Protein AF-A0A562M8W3-F1 (afdb_monomer_lite)

Radius of gyration: 24.16 Å; chains: 1; bounding box: 64×45×97 Å

Structure (mmCIF, N/CA/C/O backbone):
data_AF-A0A562M8W3-F1
#
_entry.id   AF-A0A562M8W3-F1
#
loop_
_atom_site.group_PDB
_atom_site.id
_atom_site.type_symbol
_atom_site.label_atom_id
_atom_site.label_alt_id
_atom_site.label_comp_id
_atom_site.label_asym_id
_atom_site.label_entity_id
_atom_site.label_seq_id
_atom_site.pdbx_PDB_ins_code
_atom_site.Cartn_x
_atom_site.Cartn_y
_atom_site.Cartn_z
_atom_site.occupancy
_atom_site.B_iso_or_equiv
_atom_site.auth_seq_id
_atom_site.auth_comp_id
_atom_site.auth_asym_id
_atom_site.auth_atom_id
_atom_site.pdbx_PDB_model_num
ATOM 1 N N . MET A 1 1 ? 16.623 -20.112 74.390 1.00 35.84 1 MET A N 1
ATOM 2 C CA . MET A 1 1 ? 15.936 -21.265 73.766 1.00 35.84 1 MET A CA 1
ATOM 3 C C . MET A 1 1 ? 14.980 -20.721 72.715 1.00 35.84 1 MET A C 1
ATOM 5 O O . MET A 1 1 ? 14.408 -19.665 72.941 1.00 35.84 1 MET A O 1
ATOM 9 N N . ASN A 1 2 ? 14.936 -21.379 71.557 1.00 39.84 2 ASN A N 1
ATOM 10 C CA . ASN A 1 2 ? 14.357 -20.922 70.288 1.00 39.84 2 ASN A CA 1
ATOM 11 C C . ASN A 1 2 ? 12.828 -20.764 70.267 1.00 39.84 2 ASN A C 1
ATOM 13 O O . ASN A 1 2 ? 12.143 -21.527 70.940 1.00 39.84 2 ASN A O 1
ATOM 17 N N . ALA A 1 3 ? 12.372 -19.868 69.372 1.00 32.94 3 ALA A N 1
ATOM 18 C CA . ALA A 1 3 ? 11.126 -19.836 68.568 1.00 32.94 3 ALA A CA 1
ATOM 19 C C . ALA A 1 3 ? 10.487 -18.432 68.622 1.00 32.94 3 ALA A C 1
ATOM 21 O O . ALA A 1 3 ? 10.296 -17.902 69.705 1.00 32.94 3 ALA A O 1
ATOM 22 N N . GLY A 1 4 ? 10.111 -17.742 67.549 1.00 31.34 4 GLY A N 1
ATOM 23 C CA . GLY A 1 4 ? 10.201 -17.964 66.112 1.00 31.34 4 GLY A CA 1
ATOM 24 C C . GLY A 1 4 ? 9.905 -16.623 65.420 1.00 31.34 4 GLY A C 1
ATOM 25 O O . GLY A 1 4 ? 9.152 -15.804 65.946 1.00 31.34 4 GLY A O 1
ATOM 26 N N . GLN A 1 5 ? 10.541 -16.365 64.278 1.00 33.53 5 GLN A N 1
ATOM 27 C CA . GLN A 1 5 ? 10.262 -15.189 63.448 1.00 33.53 5 GLN A CA 1
ATOM 28 C C . GLN A 1 5 ? 9.105 -15.492 62.484 1.00 33.53 5 GLN A C 1
ATOM 30 O O . GLN A 1 5 ? 9.095 -16.579 61.899 1.00 33.53 5 GLN A O 1
ATOM 35 N N . PRO A 1 6 ? 8.159 -14.562 62.259 1.00 34.34 6 PRO A N 1
ATOM 36 C CA . PRO A 1 6 ? 7.208 -14.685 61.169 1.00 34.34 6 PRO A CA 1
ATOM 37 C C . PRO A 1 6 ? 7.887 -14.342 59.837 1.00 34.34 6 PRO A C 1
ATOM 39 O O . PRO A 1 6 ? 8.631 -13.370 59.707 1.00 34.34 6 PRO A O 1
ATOM 42 N N . ASN A 1 7 ? 7.626 -15.194 58.852 1.00 38.16 7 ASN A N 1
ATOM 43 C CA . ASN A 1 7 ? 8.105 -15.113 57.482 1.00 38.16 7 ASN A CA 1
ATOM 44 C C . ASN A 1 7 ? 7.266 -14.074 56.719 1.00 38.16 7 ASN A C 1
ATOM 46 O O . ASN A 1 7 ? 6.100 -14.328 56.429 1.00 38.16 7 ASN A O 1
ATOM 50 N N . VAL A 1 8 ? 7.843 -12.910 56.411 1.00 34.44 8 VAL A N 1
ATOM 51 C CA . VAL A 1 8 ? 7.215 -11.898 55.547 1.00 34.44 8 VAL A CA 1
ATOM 52 C C . VAL A 1 8 ? 7.679 -12.148 54.113 1.00 34.44 8 VAL A C 1
ATOM 54 O O . VAL A 1 8 ? 8.682 -11.606 53.652 1.00 34.44 8 VAL A O 1
ATOM 57 N N . ARG A 1 9 ? 6.947 -13.012 53.408 1.00 35.47 9 ARG A N 1
ATOM 58 C CA . ARG A 1 9 ? 6.899 -13.040 51.942 1.00 35.47 9 ARG A CA 1
ATOM 59 C C . ARG A 1 9 ? 5.504 -12.601 51.519 1.00 35.47 9 ARG A C 1
ATOM 61 O O . ARG A 1 9 ? 4.693 -13.432 51.131 1.00 35.47 9 ARG A O 1
ATOM 68 N N . ASP A 1 10 ? 5.263 -11.298 51.585 1.00 32.75 10 ASP A N 1
ATOM 69 C CA . ASP A 1 10 ? 4.158 -10.679 50.863 1.00 32.75 10 ASP A CA 1
ATOM 70 C C . ASP A 1 10 ? 4.702 -10.010 49.604 1.00 32.75 10 ASP A C 1
ATOM 72 O O . ASP A 1 10 ? 5.671 -9.247 49.624 1.00 32.75 10 ASP A O 1
ATOM 76 N N . LEU A 1 11 ? 4.088 -10.386 48.484 1.00 33.44 11 LEU A N 1
ATOM 77 C CA . LEU A 1 11 ? 4.380 -9.903 47.149 1.00 33.44 11 LEU A CA 1
ATOM 78 C C . LEU A 1 11 ? 4.194 -8.386 47.073 1.00 33.44 11 LEU A C 1
ATOM 80 O O . LEU A 1 11 ? 3.068 -7.894 47.047 1.00 33.44 11 LEU A O 1
ATOM 84 N N . VAL A 1 12 ? 5.284 -7.655 46.861 1.00 27.72 12 VAL A N 1
ATOM 85 C CA . VAL A 1 12 ? 5.207 -6.385 46.140 1.00 27.72 12 VAL A CA 1
ATOM 86 C C . VAL A 1 12 ? 5.367 -6.717 44.659 1.00 27.72 12 VAL A C 1
ATOM 88 O O . VAL A 1 12 ? 6.474 -6.933 44.170 1.00 27.72 12 VAL A O 1
ATOM 91 N N . ARG A 1 13 ? 4.246 -6.792 43.928 1.00 30.69 13 ARG A N 1
ATOM 92 C CA . ARG A 1 13 ? 4.265 -6.646 42.466 1.00 30.69 13 ARG A CA 1
ATOM 93 C C . ARG A 1 13 ? 4.730 -5.220 42.172 1.00 30.69 13 ARG A C 1
ATOM 95 O O . ARG A 1 13 ? 3.927 -4.292 42.210 1.00 30.69 13 ARG A O 1
ATOM 102 N N . LEU A 1 14 ? 6.021 -5.043 41.908 1.00 29.42 14 LEU A N 1
ATOM 103 C CA . LEU A 1 14 ? 6.521 -3.814 41.305 1.00 29.42 14 LEU A CA 1
ATOM 104 C C . LEU A 1 14 ? 5.955 -3.749 39.885 1.00 29.42 14 LEU A C 1
ATOM 106 O O . LEU A 1 14 ? 6.261 -4.600 39.050 1.00 29.42 14 LEU A O 1
ATOM 110 N N . GLN A 1 15 ? 5.084 -2.775 39.627 1.00 27.94 15 GLN A N 1
ATOM 111 C CA . GLN A 1 15 ? 4.775 -2.404 38.252 1.00 27.94 15 GLN A CA 1
ATOM 112 C C . GLN A 1 15 ? 6.050 -1.848 37.605 1.00 27.94 15 GLN A C 1
ATOM 114 O O . GLN A 1 15 ? 6.801 -1.143 38.284 1.00 27.94 15 GLN A O 1
ATOM 119 N N . PRO A 1 16 ? 6.328 -2.148 36.326 1.00 29.34 16 PRO A N 1
ATOM 120 C CA . PRO A 1 16 ? 7.458 -1.548 35.638 1.00 29.34 16 PRO A CA 1
ATOM 121 C C . PRO A 1 16 ? 7.228 -0.037 35.526 1.00 29.34 16 PRO A C 1
ATOM 123 O O . PRO A 1 16 ? 6.380 0.431 34.768 1.00 29.34 16 PRO A O 1
ATOM 126 N N . THR A 1 17 ? 7.979 0.734 36.309 1.00 31.48 17 THR A N 1
ATOM 127 C CA . THR A 1 17 ? 8.020 2.190 36.193 1.00 31.48 17 THR A CA 1
ATOM 128 C C . THR A 1 17 ? 8.734 2.544 34.893 1.00 31.48 17 THR A C 1
ATOM 130 O O . THR A 1 17 ? 9.942 2.353 34.760 1.00 31.48 17 THR A O 1
ATOM 133 N N . VAL A 1 18 ? 7.991 3.051 33.912 1.00 30.38 18 VAL A N 1
ATOM 134 C CA . VAL A 1 18 ? 8.564 3.585 32.672 1.00 30.38 18 VAL A CA 1
ATOM 135 C C . VAL A 1 18 ? 9.132 4.972 32.972 1.00 30.38 18 VAL A C 1
ATOM 137 O O . VAL A 1 18 ? 8.385 5.916 33.224 1.00 30.38 18 VAL A O 1
ATOM 140 N N . PHE A 1 19 ? 10.457 5.109 32.957 1.00 29.97 19 PHE A N 1
ATOM 141 C CA . PHE A 1 19 ? 11.111 6.411 33.089 1.00 29.97 19 PHE A CA 1
ATOM 142 C C . PHE A 1 19 ? 11.113 7.148 31.743 1.00 29.97 19 PHE A C 1
ATOM 144 O O . PHE A 1 19 ? 11.607 6.633 30.741 1.00 29.97 19 PHE A O 1
ATOM 151 N N . SER A 1 20 ? 10.593 8.379 31.717 1.00 29.84 20 SER A N 1
ATOM 152 C CA . SER A 1 20 ? 10.740 9.284 30.573 1.00 29.84 20 SER A CA 1
ATOM 153 C C . SER A 1 20 ? 11.986 10.152 30.745 1.00 29.84 20 SER A C 1
ATOM 155 O O . SER A 1 20 ? 12.065 10.936 31.694 1.00 29.84 20 SER A O 1
ATOM 157 N N . PHE A 1 21 ? 12.929 10.084 29.808 1.00 34.22 21 PHE A N 1
ATOM 158 C CA . PHE A 1 21 ? 14.036 11.039 29.740 1.00 34.22 21 PHE A CA 1
ATOM 159 C C . PHE A 1 21 ? 13.699 12.152 28.745 1.00 34.22 21 PHE A C 1
ATOM 161 O O . PHE A 1 21 ? 13.348 11.895 27.593 1.00 34.22 21 PHE A O 1
ATOM 168 N N . SER A 1 22 ? 13.783 13.409 29.190 1.00 30.86 22 SER A N 1
ATOM 169 C CA . SER A 1 22 ? 13.659 14.564 28.294 1.00 30.86 22 SER A CA 1
ATOM 170 C C . SER A 1 22 ? 14.934 14.725 27.454 1.00 30.86 22 SER A C 1
ATOM 172 O O . SER A 1 22 ? 16.000 14.251 27.844 1.00 30.86 22 SER A O 1
ATOM 174 N N . ARG A 1 23 ? 14.865 15.463 26.334 1.00 36.16 23 ARG A N 1
ATOM 175 C CA . ARG A 1 23 ? 15.985 15.722 25.392 1.00 36.16 23 ARG A CA 1
ATOM 176 C C . ARG A 1 23 ? 17.251 16.376 26.003 1.00 36.16 23 ARG A C 1
ATOM 178 O O . ARG A 1 23 ? 18.158 16.730 25.258 1.00 36.16 23 ARG A O 1
ATOM 185 N N . LYS A 1 24 ? 17.324 16.577 27.324 1.00 32.62 24 LYS A N 1
ATOM 186 C CA . LYS A 1 24 ? 18.463 17.165 28.052 1.00 32.62 24 LYS A CA 1
ATOM 187 C C . LYS A 1 24 ? 19.090 16.247 29.106 1.00 32.62 24 LYS A C 1
ATOM 189 O O . LYS A 1 24 ? 19.923 16.715 29.877 1.00 32.62 24 LYS A O 1
ATOM 194 N N . THR A 1 25 ? 18.720 14.972 29.181 1.00 43.34 25 THR A N 1
ATOM 195 C CA . THR A 1 25 ? 19.402 14.055 30.102 1.00 43.34 25 THR A CA 1
ATOM 196 C C . THR A 1 25 ? 20.787 13.719 29.547 1.00 43.34 25 THR A C 1
ATOM 198 O O . THR A 1 25 ? 20.900 13.191 28.441 1.00 43.34 25 THR A O 1
ATOM 201 N N . SER A 1 26 ? 21.850 14.070 30.277 1.00 48.00 26 SER A N 1
ATOM 202 C CA . SER A 1 26 ? 23.218 13.755 29.859 1.00 48.00 26 SER A CA 1
ATOM 203 C C . SER A 1 26 ? 23.438 12.238 29.886 1.00 48.00 26 SER A C 1
ATOM 205 O O . SER A 1 26 ? 22.867 11.527 30.716 1.00 48.00 26 SER A O 1
ATOM 207 N N . CYS A 1 27 ? 24.274 11.724 28.978 1.00 46.34 27 CYS A N 1
ATOM 208 C CA . CYS A 1 27 ? 24.614 10.295 28.929 1.00 46.34 27 CYS A CA 1
ATOM 209 C C . CYS A 1 27 ? 25.175 9.774 30.266 1.00 46.34 27 CYS A C 1
ATOM 211 O O . CYS A 1 27 ? 24.944 8.620 30.610 1.00 46.34 27 CYS A O 1
ATOM 213 N N . GLU A 1 28 ? 25.839 10.629 31.048 1.00 44.94 28 GLU A N 1
ATOM 214 C CA . GLU A 1 28 ? 26.313 10.312 32.403 1.00 44.94 28 GLU A CA 1
ATOM 215 C C . GLU A 1 28 ? 25.181 9.888 33.345 1.00 44.94 28 GLU A C 1
ATOM 217 O O . GLU A 1 28 ? 25.326 8.923 34.090 1.00 44.94 28 GLU A O 1
ATOM 222 N N . THR A 1 29 ? 24.023 10.551 33.287 1.00 53.12 29 THR A N 1
ATOM 223 C CA . THR A 1 29 ? 22.885 10.220 34.155 1.00 53.12 29 THR A CA 1
ATOM 224 C C . THR A 1 29 ? 22.291 8.854 33.815 1.00 53.12 29 THR A C 1
ATOM 226 O O . THR A 1 29 ? 21.930 8.103 34.714 1.00 53.12 29 THR A O 1
ATOM 229 N N . VAL A 1 30 ? 22.226 8.496 32.529 1.00 50.97 30 VAL A N 1
ATOM 230 C CA . VAL A 1 30 ? 21.686 7.198 32.085 1.00 50.97 30 VAL A CA 1
ATOM 231 C C . VAL A 1 30 ? 22.617 6.048 32.484 1.00 50.97 30 VAL A C 1
ATOM 233 O O . VAL A 1 30 ? 22.149 5.012 32.949 1.00 50.97 30 VAL A O 1
ATOM 236 N N . VAL A 1 31 ? 23.932 6.247 32.364 1.00 51.59 31 VAL A N 1
ATOM 237 C CA . VAL A 1 31 ? 24.940 5.252 32.763 1.00 51.59 31 VAL A CA 1
ATOM 238 C C . VAL A 1 31 ? 24.951 5.047 34.280 1.00 51.59 31 VAL A C 1
ATOM 240 O O . VAL A 1 31 ? 25.002 3.907 34.738 1.00 51.59 31 VAL A O 1
ATOM 243 N N . ASN A 1 32 ? 24.833 6.120 35.066 1.00 54.28 32 ASN A N 1
ATOM 244 C CA . ASN A 1 32 ? 24.785 6.012 36.525 1.00 54.28 32 ASN A CA 1
ATOM 245 C C . ASN A 1 32 ? 23.525 5.271 37.003 1.00 54.28 32 ASN A C 1
ATOM 247 O O . ASN A 1 32 ? 23.632 4.359 37.818 1.00 54.28 32 ASN A O 1
ATOM 251 N N . LEU A 1 33 ? 22.357 5.559 36.418 1.00 51.22 33 LEU A N 1
ATOM 252 C CA . LEU A 1 33 ? 21.105 4.865 36.754 1.00 51.22 33 LEU A CA 1
ATOM 253 C C . LEU A 1 33 ? 21.123 3.373 36.382 1.00 51.22 33 LEU A C 1
ATOM 255 O O . LEU A 1 33 ? 20.508 2.554 37.067 1.00 51.22 33 LEU A O 1
ATOM 259 N N . ALA A 1 34 ? 21.832 3.005 35.313 1.00 51.22 34 ALA A N 1
ATOM 260 C CA . ALA A 1 34 ? 21.998 1.609 34.925 1.00 51.22 34 ALA A CA 1
ATOM 261 C C . ALA A 1 34 ? 22.956 0.852 35.865 1.00 51.22 34 ALA A C 1
ATOM 263 O O . ALA A 1 34 ? 22.681 -0.287 36.237 1.00 51.22 34 ALA A O 1
ATOM 264 N N . ASN A 1 35 ? 24.042 1.497 36.304 1.00 52.38 35 ASN A N 1
ATOM 265 C CA . ASN A 1 35 ? 25.003 0.911 37.246 1.00 52.38 35 ASN A CA 1
ATOM 266 C C . ASN A 1 35 ? 24.433 0.747 38.665 1.00 52.38 35 ASN A C 1
ATOM 268 O O . ASN A 1 35 ? 24.857 -0.144 39.396 1.00 52.38 35 ASN A O 1
ATOM 272 N N . GLU A 1 36 ? 23.451 1.566 39.041 1.00 60.88 36 GLU A N 1
ATOM 273 C CA . GLU A 1 36 ? 22.743 1.475 40.325 1.00 60.88 36 GLU A CA 1
ATOM 274 C C . GLU A 1 36 ? 21.610 0.426 40.330 1.00 60.88 36 GLU A C 1
ATOM 276 O O . GLU A 1 36 ? 20.926 0.259 41.337 1.00 60.88 36 GLU A O 1
ATOM 281 N N . GLY A 1 37 ? 21.400 -0.307 39.226 1.00 40.94 37 GLY A N 1
ATOM 282 C CA . GLY A 1 37 ? 20.383 -1.365 39.134 1.00 40.94 37 GLY A CA 1
ATOM 283 C C . GLY A 1 37 ? 18.938 -0.853 39.084 1.00 40.94 37 GLY A C 1
ATOM 284 O O . GLY A 1 37 ? 18.003 -1.630 39.268 1.00 40.94 37 GLY A O 1
ATOM 285 N N . LEU A 1 38 ? 18.747 0.447 38.833 1.00 48.31 38 LEU A N 1
ATOM 286 C CA . LEU A 1 38 ? 17.434 1.101 38.749 1.00 48.31 38 LEU A CA 1
ATOM 287 C C . LEU A 1 38 ? 16.792 0.978 37.362 1.00 48.31 38 LEU A C 1
ATOM 289 O O . LEU A 1 38 ? 15.594 1.207 37.199 1.00 48.31 38 LEU A O 1
ATOM 293 N N . LEU A 1 39 ? 17.580 0.583 36.365 1.00 44.84 39 LEU A N 1
ATOM 294 C CA . LEU A 1 39 ? 17.100 0.128 35.070 1.00 44.84 39 LEU A CA 1
ATOM 295 C C . LEU A 1 39 ? 17.221 -1.396 35.059 1.00 44.84 39 LEU A C 1
ATOM 297 O O . LEU A 1 39 ? 18.300 -1.926 35.307 1.00 44.84 39 LEU A O 1
ATOM 301 N N . GLY A 1 40 ? 16.130 -2.107 34.763 1.00 34.34 40 GLY A N 1
ATOM 302 C CA . GLY A 1 40 ? 16.101 -3.572 34.620 1.00 34.34 40 GLY A CA 1
ATOM 303 C C . GLY A 1 40 ? 16.865 -4.088 33.393 1.00 34.34 40 GLY A C 1
ATOM 304 O O . GLY A 1 40 ? 16.411 -5.009 32.725 1.00 34.34 40 GLY A O 1
ATOM 305 N N . VAL A 1 41 ? 17.993 -3.462 33.058 1.00 37.12 41 VAL A N 1
ATOM 306 C CA . VAL A 1 41 ? 18.802 -3.703 31.868 1.00 37.12 41 VAL A CA 1
ATOM 307 C C . VAL A 1 41 ? 20.226 -4.008 32.327 1.00 37.12 41 VAL A C 1
ATOM 309 O O . VAL A 1 41 ? 20.872 -3.186 32.972 1.00 37.12 41 VAL A O 1
ATOM 312 N N . SER A 1 42 ? 20.736 -5.193 31.990 1.00 34.66 42 SER A N 1
ATOM 313 C CA . SER A 1 42 ? 22.153 -5.516 32.173 1.00 34.66 42 SER A CA 1
ATOM 314 C C . SER A 1 42 ? 22.976 -4.735 31.146 1.00 34.66 42 SER A C 1
ATOM 316 O O . SER A 1 42 ? 22.836 -4.957 29.945 1.00 34.66 42 SER A O 1
ATOM 318 N N . VAL A 1 43 ? 23.831 -3.813 31.596 1.00 38.47 43 VAL A N 1
ATOM 319 C CA . VAL A 1 43 ? 24.802 -3.137 30.723 1.00 38.47 43 VAL A CA 1
ATOM 320 C C . VAL A 1 43 ? 25.988 -4.073 30.512 1.00 38.47 43 VAL A C 1
ATOM 322 O O . VAL A 1 43 ? 26.992 -4.017 31.221 1.00 38.47 43 VAL A O 1
ATOM 325 N N . ARG A 1 44 ? 25.871 -4.959 29.527 1.00 31.36 44 ARG A N 1
ATOM 326 C CA . ARG A 1 44 ? 27.031 -5.515 28.832 1.00 31.36 44 ARG A CA 1
ATOM 327 C C . ARG A 1 44 ? 26.884 -5.148 27.361 1.00 31.36 44 ARG A C 1
ATOM 329 O O . ARG A 1 44 ? 25.891 -5.493 26.739 1.00 31.36 44 ARG A O 1
ATOM 336 N N . ASP A 1 45 ? 27.861 -4.383 26.883 1.00 32.69 45 ASP A N 1
ATOM 337 C CA . ASP A 1 45 ? 28.076 -3.977 25.491 1.00 32.69 45 ASP A CA 1
ATOM 338 C C . ASP A 1 45 ? 27.022 -3.046 24.863 1.00 32.69 45 ASP A C 1
ATOM 340 O O . ASP A 1 45 ? 26.195 -3.451 24.053 1.00 32.69 45 ASP A O 1
ATOM 344 N N . TYR A 1 46 ? 27.123 -1.740 25.149 1.00 33.19 46 TYR A N 1
ATOM 345 C CA . TYR A 1 46 ? 26.475 -0.709 24.326 1.00 33.19 46 TYR A CA 1
ATOM 346 C C . TYR A 1 46 ? 27.453 -0.069 23.335 1.00 33.19 46 TYR A C 1
ATOM 348 O O . TYR A 1 46 ? 28.540 0.387 23.695 1.00 33.19 46 TYR A O 1
ATOM 356 N N . ARG A 1 47 ? 27.006 0.034 22.078 1.00 35.41 47 ARG A N 1
ATOM 357 C CA . ARG A 1 47 ? 27.619 0.822 21.003 1.00 35.41 47 ARG A CA 1
ATOM 358 C C . ARG A 1 47 ? 26.753 2.064 20.771 1.00 35.41 47 ARG A C 1
ATOM 360 O O . ARG A 1 47 ? 25.569 1.940 20.486 1.00 35.41 47 ARG A O 1
ATOM 367 N N . ILE A 1 48 ? 27.332 3.256 20.910 1.00 34.38 48 ILE A N 1
ATOM 368 C CA . ILE A 1 48 ? 26.624 4.528 20.699 1.00 34.38 48 ILE A CA 1
ATOM 369 C C . ILE A 1 48 ? 26.638 4.865 19.203 1.00 34.38 48 ILE A C 1
ATOM 371 O O . ILE A 1 48 ? 27.708 5.064 18.620 1.00 34.38 48 ILE A O 1
ATOM 375 N N . GLU A 1 49 ? 25.463 4.966 18.584 1.00 35.28 49 GLU A N 1
ATOM 376 C CA . GLU A 1 49 ? 25.306 5.569 17.259 1.00 35.28 49 GLU A CA 1
ATOM 377 C C . GLU A 1 49 ? 24.975 7.059 17.384 1.00 35.28 49 GLU A C 1
ATOM 379 O O . GLU A 1 49 ? 23.990 7.452 18.003 1.00 35.28 49 GLU A O 1
ATOM 384 N N . GLY A 1 50 ? 25.821 7.904 16.789 1.00 31.09 50 GLY A N 1
ATOM 385 C CA . GLY A 1 50 ? 25.575 9.340 16.685 1.00 31.09 50 GLY A CA 1
ATOM 386 C C . GLY A 1 50 ? 26.844 10.165 16.470 1.00 31.09 50 GLY A C 1
ATOM 387 O O . GLY A 1 50 ? 27.656 10.329 17.373 1.00 31.09 50 GLY A O 1
ATOM 388 N N . GLY A 1 51 ? 26.985 10.738 15.271 1.00 30.61 51 GLY A N 1
ATOM 389 C CA . GLY A 1 51 ? 27.833 11.906 15.013 1.00 30.61 51 GLY A CA 1
ATOM 390 C C . GLY A 1 51 ? 29.311 11.630 14.712 1.00 30.61 51 GLY A C 1
ATOM 391 O O . GLY A 1 51 ? 30.134 11.417 15.601 1.00 30.61 51 GLY A O 1
ATOM 392 N N . GLY A 1 52 ? 29.704 11.796 13.443 1.00 36.00 52 GLY A N 1
ATOM 393 C CA . GLY A 1 52 ? 31.110 11.789 13.003 1.00 36.00 52 GLY A CA 1
ATOM 394 C C . GLY A 1 52 ? 32.019 12.826 13.692 1.00 36.00 52 GLY A C 1
ATOM 395 O O . GLY A 1 52 ? 33.241 12.730 13.584 1.00 36.00 52 GLY A O 1
ATOM 396 N N . MET A 1 53 ? 31.450 13.777 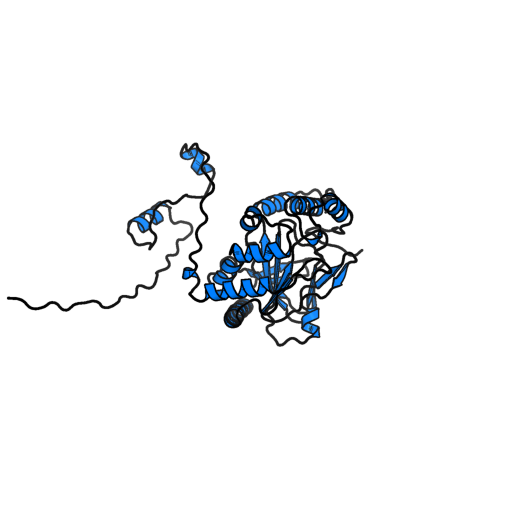14.441 1.00 37.97 53 MET A N 1
ATOM 397 C CA . MET A 1 53 ? 32.179 14.761 15.248 1.00 37.97 53 MET A CA 1
ATOM 398 C C . MET A 1 53 ? 32.8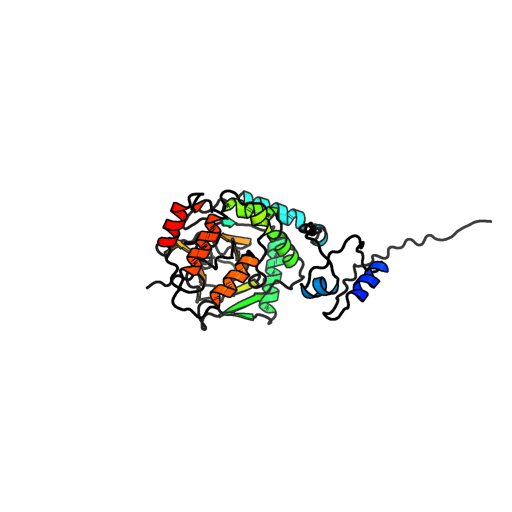04 14.142 16.513 1.00 37.97 53 MET A C 1
ATOM 400 O O . MET A 1 53 ? 33.938 14.472 16.854 1.00 37.97 53 MET A O 1
ATOM 404 N N . LEU A 1 54 ? 32.130 13.175 17.151 1.00 38.78 54 LEU A N 1
ATOM 405 C CA . LEU A 1 54 ? 32.604 12.522 18.379 1.00 38.78 54 LEU A CA 1
ATOM 406 C C . LEU A 1 54 ? 33.771 11.553 18.102 1.00 38.78 54 LEU A C 1
ATOM 408 O O . LEU A 1 54 ? 34.706 11.445 18.892 1.00 38.78 54 LEU A O 1
ATOM 412 N N . ARG A 1 55 ? 33.784 10.914 16.921 1.00 39.91 55 ARG A N 1
ATOM 413 C CA . ARG A 1 55 ? 34.879 10.019 16.490 1.00 39.91 55 ARG A CA 1
ATOM 414 C C . ARG A 1 55 ? 36.208 10.746 16.271 1.00 39.91 55 ARG A C 1
ATOM 416 O O . ARG A 1 55 ? 37.255 10.164 16.536 1.00 39.91 55 ARG A O 1
ATOM 423 N N . ARG A 1 56 ? 36.183 12.005 15.806 1.00 45.44 56 ARG A N 1
ATOM 424 C CA . ARG A 1 56 ? 37.408 12.815 15.637 1.00 45.44 56 ARG A CA 1
ATOM 425 C C . ARG A 1 56 ? 37.989 13.281 16.967 1.00 45.44 56 ARG A C 1
ATOM 427 O O . ARG A 1 56 ? 39.205 13.348 17.083 1.00 45.44 56 ARG A O 1
ATOM 434 N N . LEU A 1 57 ? 37.139 13.558 17.954 1.00 37.53 57 LEU A N 1
ATOM 435 C CA . LEU A 1 57 ? 37.565 13.980 19.291 1.00 37.53 57 LEU A CA 1
ATOM 436 C C . LEU A 1 57 ? 38.199 12.846 20.111 1.00 37.53 57 LEU A C 1
ATOM 438 O O . LEU A 1 57 ? 39.026 13.121 20.970 1.00 37.53 57 LEU A O 1
ATOM 442 N N . LEU A 1 58 ? 37.860 11.584 19.824 1.00 38.88 58 LEU A N 1
ATOM 443 C CA . LEU A 1 58 ? 38.301 10.424 20.614 1.00 38.88 58 LEU A CA 1
ATOM 444 C C . LEU A 1 58 ? 39.414 9.577 19.965 1.00 38.88 58 LEU A C 1
ATOM 446 O O . LEU A 1 58 ? 39.798 8.553 20.519 1.00 38.88 58 LEU A O 1
ATOM 450 N N . GLY A 1 59 ? 39.940 9.960 18.796 1.00 36.03 59 GLY A N 1
ATOM 451 C CA . GLY A 1 59 ? 41.112 9.301 18.190 1.00 36.03 59 GLY A CA 1
ATOM 452 C C . GLY A 1 59 ? 40.921 7.837 17.755 1.00 36.03 59 GLY A C 1
ATOM 453 O O . GLY A 1 59 ? 41.901 7.145 17.476 1.00 36.03 59 GLY A O 1
ATOM 454 N N . LEU A 1 60 ? 39.683 7.346 17.670 1.00 41.69 60 LEU A N 1
ATOM 455 C CA . LEU A 1 60 ? 39.389 5.940 17.386 1.00 41.69 60 LEU A CA 1
ATOM 456 C C . LEU A 1 60 ? 39.575 5.622 15.890 1.00 41.69 60 LEU A C 1
ATOM 458 O O . LEU A 1 60 ? 38.787 6.053 15.045 1.00 41.69 60 LEU A O 1
ATOM 462 N N . LYS A 1 61 ? 40.612 4.840 15.555 1.00 36.03 61 LYS A N 1
ATOM 463 C CA . LYS A 1 61 ? 40.836 4.268 14.215 1.00 36.03 61 LYS A CA 1
ATOM 464 C C . LYS A 1 61 ? 40.440 2.791 14.190 1.00 36.03 61 LYS A C 1
ATOM 466 O O . LYS A 1 61 ? 41.028 1.982 14.895 1.00 36.03 61 LYS A O 1
ATOM 471 N N . GLY A 1 62 ? 39.494 2.438 13.320 1.00 41.22 62 GLY A N 1
ATOM 472 C CA . GLY A 1 62 ? 39.168 1.049 12.992 1.00 41.22 62 GLY A CA 1
ATOM 473 C C . GLY A 1 62 ? 37.801 0.909 12.323 1.00 41.22 62 GLY A C 1
ATOM 474 O O . GLY A 1 62 ? 36.814 1.467 12.799 1.00 41.22 62 GLY A O 1
ATOM 475 N N . LYS A 1 63 ? 37.733 0.163 11.213 1.00 45.72 63 LYS A N 1
ATOM 476 C CA . LYS A 1 63 ? 36.472 -0.381 10.691 1.00 45.72 63 LYS A CA 1
ATOM 477 C C . LYS A 1 63 ? 36.161 -1.629 11.515 1.00 45.72 63 LYS A C 1
ATOM 479 O O . LYS A 1 63 ? 36.901 -2.601 11.434 1.00 45.72 63 LYS A O 1
ATOM 484 N N . GLN A 1 64 ? 35.104 -1.590 12.314 1.00 40.78 64 GLN A N 1
ATOM 485 C CA . GLN A 1 64 ? 34.552 -2.779 12.959 1.00 40.78 64 GLN A CA 1
ATOM 486 C C . GLN A 1 64 ? 33.135 -3.051 12.433 1.00 40.78 64 GLN A C 1
ATOM 488 O O . GLN A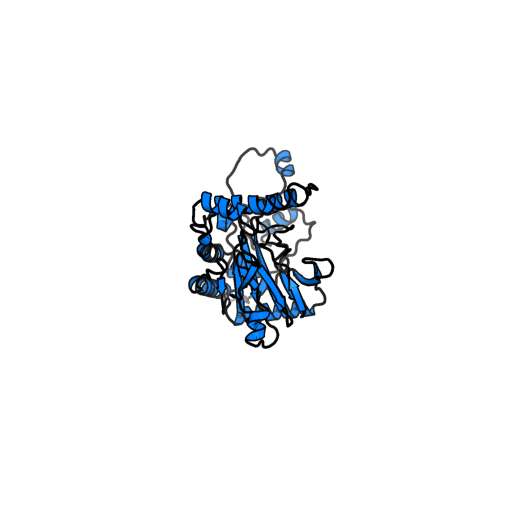 1 64 ? 32.474 -2.105 11.996 1.00 40.78 64 GLN A O 1
ATOM 493 N N . PRO A 1 65 ? 32.691 -4.321 12.457 1.00 38.81 65 PRO A N 1
ATOM 494 C CA . PRO A 1 65 ? 31.583 -4.816 11.647 1.00 38.81 65 PRO A CA 1
ATOM 495 C C . PRO A 1 65 ? 30.232 -4.238 12.071 1.00 38.81 65 PRO A C 1
ATOM 497 O O . PRO A 1 65 ? 30.083 -3.702 13.172 1.00 38.81 65 PRO A O 1
ATOM 500 N N . ILE A 1 66 ? 29.282 -4.332 11.142 1.00 37.78 66 ILE A N 1
ATOM 501 C CA . ILE A 1 66 ? 27.871 -3.964 11.270 1.00 37.78 66 ILE A CA 1
ATOM 502 C C . ILE A 1 66 ? 27.269 -4.712 12.471 1.00 37.78 66 ILE A C 1
ATOM 504 O O . ILE A 1 66 ? 27.585 -5.874 12.703 1.00 37.78 66 ILE A O 1
ATOM 508 N N . VAL A 1 67 ? 26.500 -3.985 13.277 1.00 38.00 67 VAL A N 1
ATOM 509 C CA . VAL A 1 67 ? 25.999 -4.388 14.598 1.00 38.00 67 VAL A CA 1
ATOM 510 C C . VAL A 1 67 ? 24.915 -5.460 14.466 1.00 38.00 67 VAL A C 1
ATOM 512 O O . VAL A 1 67 ? 24.041 -5.352 13.607 1.00 38.00 67 VAL A O 1
ATOM 515 N N . ASP A 1 68 ? 24.979 -6.454 15.354 1.00 39.59 68 ASP A N 1
ATOM 516 C CA . ASP A 1 68 ? 23.917 -7.420 15.635 1.00 39.59 68 ASP A CA 1
ATOM 517 C C . ASP A 1 68 ? 22.618 -6.674 15.968 1.00 39.59 68 ASP A C 1
ATOM 519 O O . ASP A 1 68 ? 22.560 -5.857 16.891 1.00 39.59 68 ASP A O 1
ATOM 523 N N . ARG A 1 69 ? 21.581 -6.900 15.165 1.00 52.16 69 ARG A N 1
ATOM 524 C CA . ARG A 1 69 ? 20.296 -6.210 15.295 1.00 52.16 69 ARG A CA 1
ATOM 525 C C . ARG A 1 69 ? 19.655 -6.545 16.635 1.00 52.16 69 ARG A C 1
ATOM 527 O O . ARG A 1 69 ? 19.621 -7.706 17.030 1.00 52.16 69 ARG A O 1
ATOM 534 N N . MET A 1 70 ? 19.110 -5.525 17.300 1.00 44.06 70 MET A N 1
ATOM 535 C CA . MET A 1 70 ? 18.316 -5.678 18.518 1.00 44.06 70 MET A CA 1
ATOM 536 C C . MET A 1 70 ? 17.264 -6.769 18.297 1.00 44.06 70 MET A C 1
ATOM 538 O O . MET A 1 70 ? 16.375 -6.611 17.459 1.00 44.06 70 MET A O 1
ATOM 542 N N . SER A 1 71 ? 17.362 -7.880 19.030 1.00 49.94 71 SER A N 1
ATOM 543 C CA . SER A 1 71 ? 16.278 -8.851 19.085 1.00 49.94 71 SER A CA 1
ATOM 544 C C . SER A 1 71 ? 15.073 -8.135 19.680 1.00 49.94 71 SER A C 1
ATOM 546 O O . SER A 1 71 ? 15.105 -7.737 20.846 1.00 49.94 71 SER A O 1
ATOM 548 N N . ILE A 1 72 ? 14.041 -7.922 18.866 1.00 58.00 72 ILE A N 1
ATOM 549 C CA . ILE A 1 72 ? 12.751 -7.425 19.333 1.00 58.00 72 ILE A CA 1
ATOM 550 C C . ILE A 1 72 ? 12.269 -8.422 20.387 1.00 58.00 72 ILE A C 1
ATOM 552 O O . ILE A 1 72 ? 12.016 -9.584 20.068 1.00 58.00 72 ILE A O 1
ATOM 556 N N . ASP A 1 73 ? 12.192 -7.987 21.645 1.00 66.50 73 ASP A N 1
ATOM 557 C CA . ASP A 1 73 ? 11.614 -8.805 22.702 1.00 66.50 73 ASP A CA 1
ATOM 558 C C . ASP A 1 73 ? 10.117 -8.942 22.425 1.00 66.50 73 ASP A C 1
ATOM 560 O O . ASP A 1 73 ? 9.324 -8.044 22.708 1.00 66.50 73 ASP A O 1
ATOM 564 N N . LEU A 1 74 ? 9.738 -10.064 21.814 1.00 64.38 74 LEU A N 1
ATOM 565 C CA . LEU A 1 74 ? 8.357 -10.353 21.444 1.00 64.38 74 LEU A CA 1
ATOM 566 C C . LEU A 1 74 ? 7.428 -10.357 22.665 1.00 64.38 74 LEU A C 1
ATOM 568 O O . LEU A 1 74 ? 6.243 -10.069 22.518 1.00 64.38 74 LEU A O 1
ATOM 572 N N . GLN A 1 75 ? 7.956 -10.620 23.868 1.00 65.62 75 GLN A N 1
ATOM 573 C CA . GLN A 1 75 ? 7.167 -10.592 25.101 1.00 65.62 75 GLN A CA 1
ATOM 574 C C . GLN A 1 75 ? 6.734 -9.170 25.475 1.00 65.62 75 GLN A C 1
ATOM 576 O O . GLN A 1 75 ? 5.711 -8.996 26.138 1.00 65.62 75 GLN A O 1
ATOM 581 N N . ALA A 1 76 ? 7.451 -8.144 25.002 1.00 72.88 76 ALA A N 1
ATOM 582 C CA . ALA A 1 76 ? 7.105 -6.745 25.237 1.00 72.88 76 ALA A CA 1
ATOM 583 C C . ALA A 1 76 ? 5.815 -6.309 24.516 1.00 72.88 76 ALA A C 1
ATOM 585 O O . ALA A 1 76 ? 5.246 -5.274 24.862 1.00 72.88 76 ALA A O 1
ATOM 586 N N . PHE A 1 77 ? 5.335 -7.091 23.543 1.00 78.50 77 PHE A N 1
ATOM 587 C CA . PHE A 1 77 ? 4.128 -6.796 22.763 1.00 78.50 77 PHE A CA 1
ATOM 588 C C . PHE A 1 77 ? 2.888 -7.537 23.265 1.00 78.50 77 PHE A C 1
ATOM 590 O O . PHE A 1 77 ? 1.847 -7.469 22.622 1.00 78.50 77 PHE A O 1
ATOM 597 N N . GLY A 1 78 ? 2.979 -8.212 24.413 1.00 78.62 78 GLY A N 1
ATOM 598 C CA . GLY A 1 78 ? 1.891 -9.004 24.978 1.00 78.62 78 GLY A CA 1
ATOM 599 C C . GLY A 1 78 ? 1.858 -10.443 24.448 1.00 78.62 78 GLY A C 1
ATOM 600 O O . GLY A 1 78 ? 2.447 -10.747 23.407 1.00 78.62 78 GLY A O 1
ATOM 601 N N . PRO A 1 79 ? 1.198 -11.355 25.180 1.00 76.25 79 PRO A N 1
ATOM 602 C CA . PRO A 1 79 ? 1.175 -12.775 24.841 1.00 76.25 79 PRO A CA 1
ATOM 603 C C . PRO A 1 79 ? 0.477 -13.060 23.503 1.00 76.25 79 PRO A C 1
ATOM 605 O O . PRO A 1 79 ? 0.800 -14.053 22.857 1.00 76.25 79 PRO A O 1
ATOM 608 N N . GLU A 1 80 ? -0.428 -12.187 23.050 1.00 87.75 80 GLU A N 1
ATOM 609 C CA . GLU A 1 80 ? -1.199 -12.389 21.819 1.00 87.75 80 GLU A CA 1
ATOM 610 C C . GLU A 1 80 ? -0.397 -12.097 20.536 1.00 87.75 80 GLU A C 1
ATOM 612 O O . GLU A 1 80 ? -0.834 -12.450 19.438 1.00 87.75 80 GLU A O 1
ATOM 617 N N . TYR A 1 81 ? 0.782 -11.465 20.632 1.00 93.25 81 TYR A N 1
ATOM 618 C CA . TYR A 1 81 ? 1.545 -11.059 19.445 1.00 93.25 81 TYR A CA 1
ATOM 619 C C . TYR A 1 81 ? 2.008 -12.253 18.597 1.00 93.25 81 TYR A C 1
ATOM 621 O O . TYR A 1 81 ? 2.024 -12.180 17.366 1.00 93.25 81 TYR A O 1
ATOM 629 N N . THR A 1 82 ? 2.369 -13.372 19.231 1.00 93.06 82 THR A N 1
ATOM 630 C CA . THR A 1 82 ? 2.769 -14.587 18.508 1.00 93.06 82 THR A CA 1
ATOM 631 C C . THR A 1 82 ? 1.629 -15.124 17.640 1.00 93.06 82 THR A C 1
ATOM 633 O O . THR A 1 82 ? 1.874 -15.468 16.481 1.00 93.06 82 THR A O 1
ATOM 636 N N . ASP A 1 83 ? 0.399 -15.116 18.155 1.00 95.44 83 ASP A N 1
ATOM 637 C CA . ASP A 1 83 ? -0.790 -15.576 17.431 1.00 95.44 83 ASP A CA 1
ATOM 638 C C . ASP A 1 83 ? -1.167 -14.607 16.305 1.00 95.44 83 ASP A C 1
ATOM 640 O O . ASP A 1 83 ? -1.420 -15.038 15.179 1.00 95.44 83 ASP A O 1
ATOM 644 N N . LEU A 1 84 ? -1.108 -13.293 16.565 1.00 97.38 84 LEU A N 1
ATOM 645 C CA . LEU A 1 84 ? -1.283 -12.254 15.544 1.00 97.38 84 LEU A CA 1
ATOM 646 C C . LEU A 1 84 ? -0.326 -12.467 14.365 1.00 97.38 84 LEU A C 1
ATOM 648 O O . LEU A 1 84 ? -0.739 -12.490 13.204 1.00 97.38 84 LEU A O 1
ATOM 652 N N . ARG A 1 85 ? 0.960 -12.645 14.666 1.00 97.56 85 ARG A N 1
ATOM 653 C CA . ARG A 1 85 ? 2.005 -12.850 13.665 1.00 97.56 85 ARG A CA 1
ATOM 654 C C . ARG A 1 85 ? 1.797 -14.139 12.873 1.00 97.56 85 ARG A C 1
ATOM 656 O O . ARG A 1 85 ? 1.953 -14.129 11.652 1.00 97.56 85 ARG A O 1
ATOM 663 N N . ALA A 1 86 ? 1.467 -15.238 13.549 1.00 97.69 86 ALA A N 1
ATOM 664 C CA . ALA A 1 86 ? 1.212 -16.521 12.901 1.00 97.69 86 ALA A CA 1
ATOM 665 C C . ALA A 1 86 ? 0.011 -16.440 11.946 1.00 97.69 86 ALA A C 1
ATOM 667 O O . ALA A 1 86 ? 0.128 -16.854 10.792 1.00 97.69 86 ALA A O 1
ATOM 668 N N . HIS A 1 87 ? -1.092 -15.829 12.392 1.00 98.62 87 HIS A N 1
ATOM 669 C CA . HIS A 1 87 ? -2.285 -15.605 11.573 1.00 98.62 87 HIS A CA 1
ATOM 670 C C . HIS A 1 87 ? -1.954 -14.790 10.319 1.00 98.62 87 HIS A C 1
ATOM 672 O O . HIS A 1 87 ? -2.283 -15.194 9.208 1.00 98.62 87 HIS A O 1
ATOM 678 N N . VAL A 1 88 ? -1.239 -13.672 10.461 1.00 98.75 88 VAL A N 1
ATOM 679 C CA . VAL A 1 88 ? -0.881 -12.806 9.324 1.00 98.75 88 VAL A CA 1
ATOM 680 C C . VAL A 1 88 ? -0.005 -13.542 8.306 1.00 98.75 88 VAL A C 1
ATOM 682 O O . VAL A 1 88 ? -0.262 -13.458 7.105 1.00 98.75 88 VAL A O 1
ATOM 685 N N . LEU A 1 89 ? 0.989 -14.313 8.762 1.00 98.81 89 LEU A N 1
ATOM 686 C CA . LEU A 1 89 ? 1.814 -15.146 7.879 1.00 98.81 89 LEU A CA 1
ATOM 687 C C . LEU A 1 89 ? 0.976 -16.185 7.122 1.00 98.81 89 LEU A C 1
ATOM 689 O O . LEU A 1 89 ? 1.172 -16.373 5.922 1.00 98.81 89 LEU A O 1
ATOM 693 N N . GLU A 1 90 ? 0.019 -16.827 7.794 1.00 98.69 90 GLU A N 1
ATOM 694 C CA . GLU A 1 90 ? -0.910 -17.775 7.174 1.00 98.69 90 GLU A CA 1
ATOM 695 C C . GLU A 1 90 ? -1.788 -17.098 6.107 1.00 98.69 90 GLU A C 1
ATOM 697 O O . GLU A 1 90 ? -1.930 -17.632 5.001 1.00 98.69 90 GLU A O 1
ATOM 702 N N . ARG A 1 91 ? -2.334 -15.905 6.392 1.00 98.69 91 ARG A N 1
ATOM 703 C CA . ARG A 1 91 ? -3.134 -15.128 5.426 1.00 98.69 91 ARG A CA 1
ATOM 704 C C . ARG A 1 91 ? -2.315 -14.715 4.206 1.00 98.69 91 ARG A C 1
ATOM 706 O O . ARG A 1 91 ? -2.783 -14.891 3.080 1.00 98.69 91 ARG A O 1
ATOM 713 N N . ILE A 1 92 ? -1.081 -14.242 4.400 1.00 98.69 92 ILE A N 1
ATOM 714 C CA . ILE A 1 92 ? -0.165 -13.913 3.295 1.00 98.69 92 ILE A CA 1
ATOM 715 C C . ILE A 1 92 ? 0.123 -15.162 2.458 1.00 98.69 92 ILE A C 1
ATOM 717 O O . ILE A 1 92 ? -0.003 -15.128 1.234 1.00 98.69 92 ILE A O 1
ATOM 721 N N . ALA A 1 93 ? 0.475 -16.281 3.098 1.00 98.56 93 ALA A N 1
ATOM 722 C CA . ALA A 1 93 ? 0.817 -17.519 2.403 1.00 98.56 93 ALA A CA 1
ATOM 723 C C . ALA A 1 93 ? -0.334 -18.010 1.511 1.00 98.56 93 ALA A C 1
ATOM 725 O O . ALA A 1 93 ? -0.105 -18.299 0.335 1.00 98.56 93 ALA A O 1
ATOM 726 N N . ARG A 1 94 ? -1.565 -18.027 2.040 1.00 98.31 94 ARG A N 1
ATOM 727 C CA . ARG A 1 94 ? -2.767 -18.508 1.335 1.00 98.31 94 ARG A CA 1
ATOM 728 C C . ARG A 1 94 ? -3.275 -17.586 0.232 1.00 98.31 94 ARG A C 1
ATOM 730 O O . ARG A 1 94 ? -3.955 -18.062 -0.671 1.00 98.31 94 ARG A O 1
ATOM 737 N N . THR A 1 95 ? -2.976 -16.293 0.301 1.00 98.50 95 THR A N 1
ATOM 738 C CA . THR A 1 95 ? -3.482 -15.332 -0.683 1.00 98.50 95 THR A CA 1
ATOM 739 C C . THR A 1 95 ? -2.731 -15.472 -2.005 1.00 98.50 95 THR A C 1
ATOM 741 O O . THR A 1 95 ? -1.497 -15.400 -2.046 1.00 98.50 95 THR A O 1
ATOM 744 N N . ALA A 1 96 ? -3.472 -15.681 -3.091 1.00 97.75 96 ALA A N 1
ATOM 745 C CA . ALA A 1 96 ? -2.923 -15.686 -4.440 1.00 97.75 96 ALA A CA 1
ATOM 746 C C . ALA A 1 96 ? -2.575 -14.261 -4.894 1.00 97.75 96 ALA A C 1
ATOM 748 O O . ALA A 1 96 ? -3.216 -13.292 -4.488 1.00 97.75 96 ALA A O 1
ATOM 749 N N . VAL A 1 97 ? -1.559 -14.142 -5.745 1.00 98.00 97 VAL A N 1
ATOM 750 C CA . VAL A 1 97 ? -1.217 -12.868 -6.386 1.00 98.00 97 VAL A CA 1
ATOM 751 C C . VAL A 1 97 ? -2.237 -12.601 -7.491 1.00 98.00 97 VAL A C 1
ATOM 753 O O . VAL A 1 97 ? -2.485 -13.470 -8.324 1.00 98.00 97 VAL A O 1
ATOM 756 N N . GLY A 1 98 ? -2.835 -11.413 -7.501 1.00 97.44 98 GLY A N 1
ATOM 757 C CA . GLY A 1 98 ? -3.581 -10.918 -8.651 1.00 97.44 98 GLY A CA 1
ATOM 758 C C . GLY A 1 98 ? -2.599 -10.402 -9.697 1.00 97.44 98 GLY A C 1
ATOM 759 O O . GLY A 1 98 ? -1.789 -9.535 -9.391 1.00 97.44 98 GLY A O 1
ATOM 760 N N . GLU A 1 99 ? -2.644 -10.932 -10.918 1.00 96.44 99 GLU A N 1
ATOM 761 C CA . GLU A 1 99 ? -1.627 -10.641 -11.945 1.00 96.44 99 GLU A CA 1
ATOM 762 C C . GLU A 1 99 ? -1.965 -9.438 -12.839 1.00 96.44 99 GLU A C 1
ATOM 764 O O . GLU A 1 99 ? -1.073 -8.840 -13.435 1.00 96.44 99 GLU A O 1
ATOM 769 N N . ALA A 1 100 ? -3.247 -9.076 -12.943 1.00 94.88 100 ALA A N 1
ATOM 770 C CA . ALA A 1 100 ? -3.730 -7.979 -13.779 1.00 94.88 100 ALA A CA 1
ATOM 771 C C . ALA A 1 100 ? -4.386 -6.885 -12.916 1.00 94.88 100 ALA A C 1
ATOM 773 O O . ALA A 1 100 ? -5.163 -7.222 -12.023 1.00 94.88 100 ALA A O 1
ATOM 774 N N . PRO A 1 101 ? -4.145 -5.586 -13.176 1.00 95.88 101 PRO A N 1
ATOM 775 C CA . PRO A 1 101 ? -3.389 -5.034 -14.308 1.00 95.88 101 PRO A CA 1
ATOM 776 C C . PRO A 1 101 ? -1.862 -5.112 -14.157 1.00 95.88 101 PRO A C 1
ATOM 778 O O . PRO A 1 101 ? -1.145 -4.948 -15.140 1.00 95.88 101 PRO A O 1
ATOM 781 N N . PHE A 1 102 ? -1.403 -5.363 -12.937 1.00 96.69 102 PHE A N 1
ATOM 782 C CA . PHE A 1 102 ? -0.033 -5.665 -12.538 1.00 96.69 102 PHE A CA 1
ATOM 783 C C . PHE A 1 102 ? -0.098 -6.525 -11.269 1.00 96.69 102 PHE A C 1
ATOM 785 O O . PHE A 1 102 ? -1.179 -6.691 -10.682 1.00 96.69 102 PHE A O 1
ATOM 792 N N . TYR A 1 103 ? 1.041 -7.057 -10.829 1.00 97.69 103 TYR A N 1
ATOM 793 C CA . TYR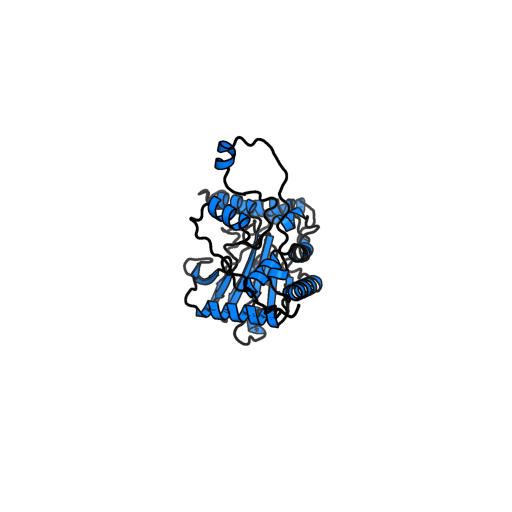 A 1 103 ? 1.083 -7.941 -9.664 1.00 97.69 103 TYR A CA 1
ATOM 794 C C . TYR A 1 103 ? 0.696 -7.192 -8.376 1.00 97.69 103 TYR A C 1
ATOM 796 O O . TYR A 1 103 ? 1.385 -6.275 -7.927 1.00 97.69 103 TYR A O 1
ATOM 804 N N . HIS A 1 104 ? -0.401 -7.609 -7.745 1.00 98.31 104 HIS A N 1
ATOM 805 C CA . HIS A 1 104 ? -0.923 -7.051 -6.495 1.00 98.31 104 HIS A CA 1
ATOM 806 C C . HIS A 1 104 ? -1.464 -8.163 -5.588 1.00 98.31 104 HIS A C 1
ATOM 808 O O . HIS A 1 104 ? -1.767 -9.269 -6.033 1.00 98.31 104 HIS A O 1
ATOM 814 N N . LEU A 1 105 ? -1.598 -7.881 -4.295 1.00 98.31 105 LEU A N 1
ATOM 815 C CA . LEU A 1 105 ? -2.294 -8.739 -3.344 1.00 98.31 105 LEU A CA 1
ATOM 816 C C . LEU A 1 105 ? -3.503 -8.009 -2.783 1.00 98.31 105 LEU A C 1
ATOM 818 O O . LEU A 1 105 ? -3.405 -6.867 -2.334 1.00 98.31 105 LEU A O 1
ATOM 822 N N . TYR A 1 106 ? -4.622 -8.718 -2.743 1.00 98.38 106 TYR A N 1
ATOM 823 C CA . TYR A 1 106 ? -5.769 -8.360 -1.929 1.00 98.38 106 TYR A CA 1
ATOM 824 C C . TYR A 1 106 ? -5.963 -9.452 -0.879 1.00 98.38 106 TYR A C 1
ATOM 826 O O . TYR A 1 106 ? -6.283 -10.588 -1.221 1.00 98.38 106 TYR A O 1
ATOM 834 N N . ILE A 1 107 ? -5.686 -9.127 0.384 1.00 98.50 107 ILE A N 1
ATOM 835 C CA . ILE A 1 107 ? -5.759 -10.083 1.494 1.00 98.50 107 ILE A CA 1
ATOM 836 C C . ILE A 1 107 ? -6.982 -9.732 2.335 1.00 98.50 107 ILE A C 1
ATOM 838 O O . ILE A 1 107 ? -6.988 -8.702 3.009 1.00 98.50 107 ILE A O 1
ATOM 842 N N . ASP A 1 108 ? -7.990 -10.600 2.308 1.00 98.00 108 ASP A N 1
ATOM 843 C CA . ASP A 1 108 ? -9.123 -10.568 3.237 1.00 98.00 108 ASP A CA 1
ATOM 844 C C . ASP A 1 108 ? -8.732 -11.142 4.605 1.00 98.00 108 ASP A C 1
ATOM 846 O O . ASP A 1 108 ? -7.779 -11.924 4.711 1.00 98.00 108 ASP A O 1
ATOM 850 N N . ASP A 1 109 ? -9.494 -10.798 5.644 1.00 98.25 109 ASP A N 1
ATOM 851 C CA . ASP A 1 109 ? -9.327 -11.240 7.037 1.00 98.25 109 ASP A CA 1
ATOM 852 C C . ASP A 1 109 ? -7.866 -11.249 7.506 1.00 98.25 109 ASP A C 1
ATOM 854 O O . ASP A 1 109 ? -7.385 -12.223 8.098 1.00 98.25 109 ASP A O 1
ATOM 858 N N . LEU A 1 110 ? -7.128 -10.187 7.166 1.00 98.62 110 LEU A N 1
ATOM 859 C CA . LEU A 1 110 ? -5.682 -10.131 7.355 1.00 98.62 110 LEU A CA 1
ATOM 860 C C . LEU A 1 110 ? -5.299 -10.336 8.821 1.00 98.62 110 LEU A C 1
ATOM 862 O O . LEU A 1 110 ? -4.325 -11.031 9.103 1.00 98.62 110 LEU A O 1
ATOM 866 N N . PHE A 1 111 ? -6.036 -9.713 9.737 1.00 98.62 111 PHE A N 1
ATOM 867 C CA . PHE A 1 111 ? -5.783 -9.796 11.168 1.00 98.62 111 PHE A CA 1
ATOM 868 C C . PHE A 1 111 ? -6.769 -10.741 11.859 1.00 98.62 111 PHE A C 1
ATOM 870 O O . PHE A 1 111 ? -7.892 -10.917 11.377 1.00 98.62 111 PHE A O 1
ATOM 877 N N . PRO A 1 112 ? -6.419 -11.293 13.033 1.00 98.31 112 PRO A N 1
ATOM 878 C CA . PRO A 1 112 ? -7.417 -11.827 13.946 1.00 98.31 112 PRO A CA 1
ATOM 879 C C . PRO A 1 112 ? -8.470 -10.758 14.261 1.00 98.31 112 PRO A C 1
ATOM 881 O O . PRO A 1 112 ? -8.133 -9.597 14.503 1.00 98.31 112 PRO A O 1
ATOM 884 N N . GLU A 1 113 ? -9.739 -11.162 14.299 1.00 97.88 113 GLU A N 1
ATOM 885 C CA . GLU A 1 113 ? -10.889 -10.263 14.474 1.00 97.88 113 GLU A CA 1
ATOM 886 C C . GLU A 1 113 ? -10.737 -9.331 15.690 1.00 97.88 113 GLU A C 1
ATOM 888 O O . GLU A 1 113 ? -10.955 -8.127 15.584 1.00 97.88 113 GLU A O 1
ATOM 893 N N . ALA A 1 114 ? -10.273 -9.859 16.828 1.00 97.50 114 ALA A N 1
ATOM 894 C CA . ALA A 1 114 ? -10.066 -9.069 18.042 1.00 97.50 114 ALA A CA 1
ATOM 895 C C . ALA A 1 114 ? -9.027 -7.945 17.859 1.00 97.50 114 ALA A C 1
ATOM 897 O O . ALA A 1 114 ? -9.236 -6.831 18.335 1.00 97.50 114 ALA A O 1
ATOM 898 N N . PHE A 1 115 ? -7.928 -8.216 17.143 1.00 98.19 115 PHE A N 1
ATOM 899 C CA . PHE A 1 115 ? -6.910 -7.204 16.855 1.00 98.19 115 PHE A CA 1
ATOM 900 C C . PHE A 1 115 ? -7.432 -6.158 15.867 1.00 98.19 115 PHE A C 1
ATOM 902 O O . PHE A 1 115 ? -7.215 -4.964 16.067 1.00 98.19 115 PHE A O 1
ATOM 909 N N . TYR A 1 116 ? -8.157 -6.589 14.829 1.00 98.62 116 TYR A N 1
ATOM 910 C CA . TYR A 1 116 ? -8.781 -5.671 13.877 1.00 98.62 116 TYR A CA 1
ATOM 911 C C . TYR A 1 116 ? -9.749 -4.707 14.571 1.00 98.62 116 TYR A C 1
ATOM 913 O O . TYR A 1 116 ? -9.652 -3.499 14.359 1.00 98.62 116 TYR A O 1
ATOM 921 N N . GLU A 1 117 ? -10.644 -5.208 15.426 1.00 98.25 117 GLU A N 1
ATOM 922 C CA . GLU A 1 117 ? -11.604 -4.363 16.145 1.00 98.25 117 GLU A CA 1
ATOM 923 C C . GLU A 1 117 ? -10.909 -3.412 17.132 1.00 98.25 117 GLU A C 1
ATOM 925 O O . GLU A 1 117 ? -11.286 -2.242 17.224 1.00 98.25 117 GLU A O 1
ATOM 930 N N . ALA A 1 118 ? -9.840 -3.852 17.806 1.00 97.81 118 ALA A N 1
ATOM 931 C CA . ALA A 1 118 ? -9.040 -2.981 18.668 1.00 97.81 118 ALA A CA 1
ATOM 932 C C . ALA A 1 118 ? -8.349 -1.858 17.867 1.00 97.81 118 ALA A C 1
ATOM 934 O O . ALA A 1 118 ? -8.439 -0.679 18.221 1.00 97.81 118 ALA A O 1
ATOM 935 N N . LEU A 1 119 ? -7.728 -2.193 16.731 1.00 98.31 119 LEU A 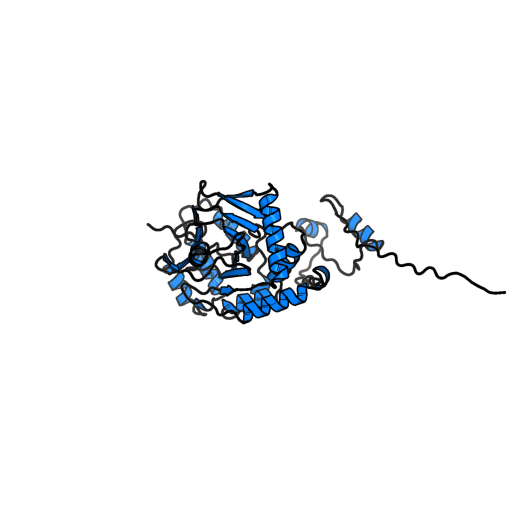N 1
ATOM 936 C CA . LEU A 1 119 ? -7.094 -1.216 15.844 1.00 98.31 119 LEU A CA 1
ATOM 937 C C . LEU A 1 119 ? -8.120 -0.249 15.228 1.00 98.31 119 LEU A C 1
ATOM 939 O O . LEU A 1 119 ? -7.871 0.957 15.140 1.00 98.31 119 LEU A O 1
ATOM 943 N N . LYS A 1 120 ? -9.303 -0.751 14.856 1.00 98.56 120 LYS A N 1
ATOM 944 C CA . LYS A 1 120 ? -10.430 0.056 14.375 1.00 98.56 120 LYS A CA 1
ATOM 945 C C . LYS A 1 120 ? -10.929 1.018 15.453 1.00 98.56 120 LYS A C 1
ATOM 947 O O . LYS A 1 120 ? -11.181 2.184 15.151 1.00 98.56 120 LYS A O 1
ATOM 952 N N . ALA A 1 121 ? -11.032 0.574 16.705 1.00 98.44 121 ALA A N 1
ATOM 953 C CA . ALA A 1 121 ? -11.417 1.434 17.821 1.00 98.44 121 ALA A CA 1
ATOM 954 C C . ALA A 1 121 ? -10.421 2.592 18.012 1.00 98.44 121 ALA A C 1
ATOM 956 O O . ALA A 1 121 ? -10.849 3.739 18.155 1.00 98.44 121 ALA A O 1
ATOM 957 N N . ARG A 1 122 ? -9.108 2.329 17.906 1.00 98.12 122 ARG A N 1
ATOM 958 C CA . ARG A 1 122 ? -8.068 3.379 17.925 1.00 98.12 122 ARG A CA 1
ATOM 959 C C . ARG A 1 122 ? -8.209 4.362 16.774 1.00 98.12 122 ARG A C 1
ATOM 961 O O . ARG A 1 122 ? -8.159 5.571 16.989 1.00 98.12 122 ARG A O 1
ATOM 968 N N . MET A 1 123 ? -8.439 3.864 15.560 1.00 98.31 123 MET A N 1
ATOM 969 C CA . MET A 1 123 ? -8.699 4.713 14.396 1.00 98.31 123 MET A CA 1
ATOM 970 C C . MET A 1 123 ? -9.870 5.676 14.656 1.00 98.31 123 MET A C 1
ATOM 972 O O . MET A 1 123 ? -9.730 6.881 14.433 1.00 98.31 123 MET A O 1
ATOM 976 N N . VAL A 1 124 ? -10.992 5.171 15.187 1.00 98.38 124 VAL A N 1
ATOM 977 C CA . VAL A 1 124 ? -12.183 5.976 15.511 1.00 98.38 124 VAL A CA 1
ATOM 978 C C . VAL A 1 124 ? -11.894 6.992 16.620 1.00 98.38 124 VAL A C 1
ATOM 980 O O . VAL A 1 124 ? -12.300 8.152 16.513 1.00 98.38 124 VAL A O 1
ATOM 983 N N . GLU A 1 125 ? -11.162 6.599 17.665 1.00 98.19 125 GLU A N 1
ATOM 984 C CA . GLU A 1 125 ? -10.722 7.499 18.736 1.00 98.19 125 GLU A CA 1
ATOM 985 C C . GLU A 1 125 ? -9.901 8.670 18.169 1.00 98.19 125 GLU A C 1
ATOM 987 O O . GLU A 1 125 ? -10.208 9.839 18.421 1.00 98.19 125 GLU A O 1
ATOM 992 N N . TYR A 1 126 ? -8.908 8.384 17.323 1.00 98.06 126 TYR A N 1
ATOM 993 C CA . TYR A 1 126 ? -8.074 9.417 16.711 1.00 98.06 126 TYR A CA 1
ATOM 994 C C . TYR A 1 126 ? -8.847 10.299 15.728 1.00 98.06 126 TYR A C 1
ATOM 996 O O . TYR A 1 126 ? -8.646 11.520 15.736 1.00 98.06 126 TYR A O 1
ATOM 1004 N N . LYS A 1 127 ? -9.768 9.723 14.940 1.00 97.62 127 LYS A N 1
ATOM 1005 C CA . LYS A 1 127 ? -10.680 10.461 14.044 1.00 97.62 127 LYS A CA 1
ATOM 1006 C C . LYS A 1 127 ? -11.478 11.519 14.816 1.00 97.62 127 LYS A C 1
ATOM 1008 O O . LYS A 1 127 ? -11.646 12.639 14.331 1.00 97.62 127 LYS A O 1
ATOM 1013 N N . ASN A 1 128 ? -11.883 11.196 16.044 1.00 97.50 128 ASN A N 1
ATOM 1014 C CA . ASN A 1 128 ? -12.700 12.052 16.909 1.00 97.50 128 ASN A CA 1
ATOM 1015 C C . ASN A 1 128 ? -11.898 12.907 17.909 1.00 97.50 128 ASN A C 1
ATOM 1017 O O . ASN A 1 128 ? -12.474 13.723 18.623 1.00 97.50 128 ASN A O 1
ATOM 1021 N N . SER A 1 129 ? -10.569 12.783 17.939 1.00 97.12 129 SER A N 1
ATOM 1022 C CA . SER A 1 129 ? -9.700 13.460 18.919 1.00 97.12 129 SER A CA 1
ATOM 1023 C C . SER A 1 129 ? -9.574 14.983 18.753 1.00 97.12 129 SER A C 1
ATOM 1025 O O . SER A 1 129 ? -8.995 15.653 19.608 1.00 97.12 129 SER A O 1
ATOM 1027 N N . GLY A 1 130 ? -10.017 15.533 17.618 1.00 95.69 130 GLY A N 1
ATOM 1028 C CA . GLY A 1 130 ? -9.794 16.936 17.248 1.00 95.69 130 GLY A CA 1
ATOM 1029 C C . GLY A 1 130 ? -8.352 17.273 16.831 1.00 95.69 130 GLY A C 1
ATOM 1030 O O . GLY A 1 130 ? -8.070 18.429 16.527 1.00 95.69 130 GLY A O 1
ATOM 1031 N N . LYS A 1 131 ? -7.440 16.290 16.773 1.00 96.56 131 LYS A N 1
ATOM 1032 C CA . LYS A 1 131 ? -6.007 16.482 16.452 1.00 96.56 131 LYS A CA 1
ATOM 1033 C C . LYS A 1 131 ? -5.631 16.110 15.012 1.00 96.56 131 LYS A C 1
ATOM 1035 O O . LYS A 1 131 ? -4.455 15.932 14.696 1.00 96.56 131 LYS A O 1
ATOM 1040 N N . LEU A 1 132 ? -6.621 15.965 14.135 1.00 97.19 132 LEU A N 1
ATOM 1041 C CA . LEU A 1 132 ? -6.396 15.603 12.738 1.00 97.19 132 LEU A CA 1
ATOM 1042 C C . LEU A 1 132 ? -5.610 16.686 11.993 1.00 97.19 132 LEU A C 1
ATOM 1044 O O . LEU A 1 132 ? -5.919 17.873 12.079 1.00 97.19 132 LEU A O 1
ATOM 1048 N N . GLN A 1 133 ? -4.621 16.260 11.210 1.00 96.44 133 GLN A N 1
ATOM 1049 C CA . GLN A 1 133 ? -3.818 17.140 10.366 1.00 96.44 133 GLN A CA 1
ATOM 1050 C C . GLN A 1 133 ? -4.360 17.155 8.937 1.00 96.44 133 GLN A C 1
ATOM 1052 O O . GLN A 1 133 ? -4.937 16.176 8.465 1.00 96.44 133 GLN A O 1
ATOM 1057 N N . GLN A 1 134 ? -4.130 18.251 8.215 1.00 95.00 134 GLN A N 1
ATOM 1058 C CA . GLN A 1 134 ? -4.389 18.294 6.778 1.00 95.00 134 GLN A CA 1
ATOM 1059 C C . GLN A 1 134 ? -3.334 17.483 6.020 1.00 95.00 134 GLN A C 1
ATOM 1061 O O . GLN A 1 134 ? -2.133 17.646 6.244 1.00 95.00 134 GLN A O 1
ATOM 1066 N N . ARG A 1 135 ? -3.787 16.662 5.073 1.00 91.25 135 ARG A N 1
ATOM 1067 C CA . ARG A 1 135 ? -2.960 15.952 4.099 1.00 91.25 135 ARG A CA 1
ATOM 1068 C C . ARG A 1 135 ? -3.278 16.502 2.716 1.00 91.25 135 ARG A C 1
ATOM 1070 O O . ARG A 1 135 ? -4.344 16.234 2.167 1.00 91.25 135 ARG A O 1
ATOM 1077 N N . LYS A 1 136 ? -2.370 17.309 2.172 1.00 87.44 136 LYS A N 1
ATOM 1078 C CA . LYS A 1 136 ? -2.481 17.821 0.802 1.00 87.44 136 LYS A CA 1
ATOM 1079 C C . LYS A 1 136 ? -1.947 16.757 -0.146 1.00 87.44 136 LYS A C 1
ATOM 1081 O O . LYS A 1 136 ? -0.795 16.356 -0.012 1.00 87.44 136 LYS A O 1
ATOM 1086 N N . GLN A 1 137 ? -2.772 16.319 -1.085 1.00 79.62 137 GLN A N 1
ATOM 1087 C CA . GLN A 1 137 ? -2.368 15.423 -2.169 1.00 79.62 137 GLN A CA 1
ATOM 1088 C C . GLN A 1 137 ? -2.827 16.040 -3.482 1.00 79.62 137 GLN A C 1
ATOM 1090 O O . GLN A 1 137 ? -3.786 16.793 -3.479 1.00 79.62 137 GLN A O 1
ATOM 1095 N N . ASP A 1 138 ? -2.155 15.742 -4.589 1.00 74.69 138 ASP A N 1
ATOM 1096 C CA . ASP A 1 138 ? -2.525 16.156 -5.950 1.00 74.69 138 ASP A CA 1
ATOM 1097 C C . ASP A 1 138 ? -2.539 17.663 -6.240 1.00 74.69 138 ASP A C 1
ATOM 1099 O O . ASP A 1 138 ? -1.743 18.131 -7.058 1.00 74.69 138 ASP A O 1
ATOM 1103 N N . SER A 1 139 ? -3.390 18.433 -5.566 1.00 74.62 139 SER A N 1
ATOM 1104 C CA . SER A 1 139 ? -3.564 19.873 -5.729 1.00 74.62 139 SER A CA 1
ATOM 1105 C C . SER A 1 139 ? -3.797 20.575 -4.384 1.00 74.62 139 SER A C 1
ATOM 1107 O O . SER A 1 139 ? -4.047 19.951 -3.356 1.00 74.62 139 SER A O 1
ATOM 1109 N N . LYS A 1 140 ? -3.768 21.915 -4.377 1.00 76.44 140 LYS A N 1
ATOM 1110 C CA . LYS A 1 140 ? -4.110 22.708 -3.179 1.00 76.44 140 LYS A CA 1
ATOM 1111 C C . LYS A 1 140 ? -5.565 22.513 -2.724 1.00 76.44 140 LYS A C 1
ATOM 1113 O O . LYS A 1 140 ? -5.847 22.752 -1.554 1.00 76.44 140 LYS A O 1
ATOM 1118 N N . ALA A 1 141 ? -6.459 22.118 -3.634 1.00 77.06 141 ALA A N 1
ATOM 1119 C CA . ALA A 1 141 ? -7.882 21.918 -3.362 1.00 77.06 141 ALA A CA 1
ATOM 1120 C C . ALA A 1 141 ? -8.192 20.513 -2.821 1.00 77.06 141 ALA A C 1
ATOM 1122 O O . ALA A 1 141 ? -9.214 20.309 -2.166 1.00 77.06 141 ALA A O 1
ATOM 1123 N N . PHE A 1 142 ? -7.307 19.545 -3.062 1.00 82.94 142 PHE A N 1
ATOM 1124 C CA . PHE A 1 142 ? -7.488 18.178 -2.605 1.00 82.94 142 PHE A CA 1
ATOM 1125 C C . PHE A 1 142 ? -6.798 17.979 -1.249 1.00 82.94 142 PHE A C 1
ATOM 1127 O O . PHE A 1 142 ? -5.592 17.748 -1.132 1.00 82.94 142 PHE A O 1
ATOM 1134 N N . VAL A 1 143 ? -7.597 18.144 -0.194 1.00 88.62 143 VAL A N 1
ATOM 1135 C CA . VAL A 1 143 ? -7.153 18.046 1.196 1.00 88.62 143 VAL A CA 1
ATOM 1136 C C . VAL A 1 143 ? -7.943 16.954 1.901 1.00 88.62 143 VAL A C 1
ATOM 1138 O O . VAL A 1 143 ? -9.147 17.093 2.110 1.00 88.62 143 VAL A O 1
ATOM 1141 N N . ASN A 1 144 ? -7.243 15.894 2.291 1.00 92.12 144 ASN A N 1
ATOM 1142 C CA . ASN A 1 144 ? -7.751 14.867 3.195 1.00 92.12 144 ASN A CA 1
ATOM 1143 C C . ASN A 1 144 ? -7.347 15.190 4.634 1.00 92.12 144 ASN A C 1
ATOM 1145 O O . ASN A 1 144 ? -6.528 16.084 4.886 1.00 92.12 144 ASN A O 1
ATOM 1149 N N . ARG A 1 145 ? -7.901 14.450 5.596 1.00 96.62 145 ARG A N 1
ATOM 1150 C CA . ARG A 1 145 ? -7.432 14.494 6.984 1.00 96.62 145 ARG A CA 1
ATOM 1151 C C . ARG A 1 145 ? -6.583 13.271 7.285 1.00 96.62 145 ARG A C 1
ATOM 1153 O O . ARG A 1 145 ? -6.817 12.204 6.729 1.00 96.62 145 ARG A O 1
ATOM 1160 N N . ARG A 1 146 ? -5.598 13.427 8.162 1.00 97.19 146 ARG A N 1
ATOM 1161 C CA . ARG A 1 146 ? -4.720 12.337 8.584 1.00 97.19 146 ARG A CA 1
ATOM 1162 C C . ARG A 1 146 ? -4.401 12.377 10.070 1.00 97.19 146 ARG A C 1
ATOM 1164 O O . ARG A 1 146 ? -4.480 13.439 10.693 1.00 97.19 146 ARG A O 1
ATOM 1171 N N . TYR A 1 147 ? -3.968 11.241 10.598 1.00 98.12 147 TYR A N 1
ATOM 1172 C CA . TYR A 1 147 ? -3.396 11.110 11.933 1.00 98.12 147 TYR A CA 1
ATOM 1173 C C . TYR A 1 147 ? -2.103 10.275 11.862 1.00 98.12 147 TYR A C 1
ATOM 1175 O O . TYR A 1 147 ? -2.183 9.077 11.582 1.00 98.12 147 TYR A O 1
ATOM 1183 N N . PRO A 1 148 ? -0.915 10.880 12.069 1.00 97.56 148 PRO A N 1
ATOM 1184 C CA . PRO A 1 148 ? 0.360 10.157 12.055 1.00 97.56 148 PRO A CA 1
ATOM 1185 C C . PRO A 1 148 ? 0.472 9.152 13.207 1.00 97.56 148 PRO A C 1
ATOM 1187 O O . PRO A 1 148 ? 0.083 9.461 14.333 1.00 97.56 148 PRO A O 1
ATOM 1190 N N . LEU A 1 149 ? 1.047 7.977 12.941 1.00 97.31 149 LEU A N 1
ATOM 1191 C CA . LEU A 1 149 ? 1.125 6.872 13.908 1.00 97.31 149 LEU A CA 1
ATOM 1192 C C . LEU A 1 149 ? 2.529 6.636 14.478 1.00 97.31 149 LEU A C 1
ATOM 1194 O O . LEU A 1 149 ? 2.676 5.922 15.466 1.00 97.31 149 LEU A O 1
ATOM 1198 N N . ILE A 1 150 ? 3.566 7.238 13.891 1.00 92.44 150 ILE A N 1
ATOM 1199 C CA . ILE A 1 150 ? 4.964 6.877 14.168 1.00 92.44 150 ILE A CA 1
ATOM 1200 C C . ILE A 1 150 ? 5.394 7.046 15.636 1.00 92.44 150 ILE A C 1
ATOM 1202 O O . ILE A 1 150 ? 6.142 6.218 16.160 1.00 92.44 150 ILE A O 1
ATOM 1206 N N . GLU A 1 151 ? 4.904 8.084 16.319 1.00 92.50 151 GLU A N 1
ATOM 1207 C CA . GLU A 1 151 ? 5.270 8.381 17.713 1.00 92.50 151 GLU A CA 1
ATOM 1208 C C . GLU A 1 151 ? 4.349 7.713 18.747 1.00 92.50 151 GLU A C 1
ATOM 1210 O O . GLU A 1 151 ? 4.604 7.811 19.952 1.00 92.50 151 GLU A O 1
ATOM 1215 N N . LEU A 1 152 ? 3.285 7.037 18.302 1.00 93.50 152 LEU A N 1
ATOM 1216 C CA . LEU A 1 152 ? 2.286 6.463 19.198 1.00 93.50 152 LEU A CA 1
ATOM 1217 C C . LEU A 1 152 ? 2.813 5.222 19.920 1.00 93.50 152 LEU A C 1
ATOM 1219 O O . LEU A 1 152 ? 3.695 4.501 19.442 1.00 93.50 152 LEU A O 1
ATOM 1223 N N . ARG A 1 153 ? 2.271 5.005 21.120 1.00 92.75 153 ARG A N 1
ATOM 1224 C CA . ARG A 1 153 ? 2.674 3.936 22.048 1.00 92.75 153 ARG A CA 1
ATOM 1225 C C . ARG A 1 153 ? 1.516 3.033 22.454 1.00 92.75 153 ARG A C 1
ATOM 1227 O O . ARG A 1 153 ? 1.697 2.176 23.311 1.00 92.75 153 ARG A O 1
ATOM 1234 N N . ASP A 1 154 ? 0.353 3.226 21.846 1.00 93.81 154 ASP A N 1
ATOM 1235 C CA . ASP A 1 154 ? -0.786 2.333 21.993 1.00 93.81 154 ASP A CA 1
ATOM 1236 C C . ASP A 1 154 ? -0.388 0.922 21.553 1.00 93.81 154 ASP A C 1
ATOM 1238 O O . ASP A 1 154 ? 0.321 0.749 20.554 1.00 93.81 154 ASP A O 1
ATOM 1242 N N . VAL A 1 155 ? -0.803 -0.083 22.326 1.00 93.12 155 VAL A N 1
ATOM 1243 C CA . VAL A 1 155 ? -0.336 -1.466 22.156 1.00 93.12 155 VAL A CA 1
ATOM 1244 C C . VAL A 1 155 ? -0.640 -1.991 20.756 1.00 93.12 155 VAL A C 1
ATOM 1246 O O . VAL A 1 155 ? 0.229 -2.601 20.139 1.00 93.12 155 VAL A O 1
ATOM 1249 N N . GLU A 1 156 ? -1.807 -1.657 20.202 1.00 95.44 156 GLU A N 1
ATOM 1250 C CA . GLU A 1 156 ? -2.224 -2.092 18.869 1.00 95.44 156 GLU A CA 1
ATOM 1251 C C . GLU A 1 156 ? -1.331 -1.492 17.772 1.00 95.44 156 GLU A C 1
ATOM 1253 O O . GLU A 1 156 ? -0.979 -2.170 16.808 1.00 95.44 156 GLU A O 1
ATOM 1258 N N . ILE A 1 157 ? -0.903 -0.235 17.935 1.00 96.50 157 ILE A N 1
ATOM 1259 C CA . ILE A 1 157 ? -0.014 0.448 16.984 1.00 96.50 157 ILE A CA 1
ATOM 1260 C C . ILE A 1 157 ? 1.411 -0.104 17.081 1.00 96.50 157 ILE A C 1
ATOM 1262 O O . ILE A 1 157 ? 2.075 -0.296 16.060 1.00 96.50 157 ILE A O 1
ATOM 1266 N N . LEU A 1 158 ? 1.882 -0.401 18.296 1.00 94.50 158 LEU A N 1
ATOM 1267 C CA . LEU A 1 158 ? 3.184 -1.030 18.516 1.00 94.50 158 LEU A CA 1
ATOM 1268 C C . LEU A 1 158 ? 3.233 -2.447 17.936 1.00 94.50 158 LEU A C 1
ATOM 1270 O O . LEU A 1 158 ? 4.196 -2.776 17.245 1.00 94.50 158 LEU A O 1
ATOM 1274 N N . GLN A 1 159 ? 2.195 -3.251 18.173 1.00 95.75 159 GLN A N 1
ATOM 1275 C CA . GLN A 1 159 ? 2.039 -4.585 17.590 1.00 95.75 159 GLN A CA 1
ATOM 1276 C C . GLN A 1 159 ? 1.962 -4.516 16.061 1.00 95.75 159 GLN A C 1
ATOM 1278 O O . GLN A 1 159 ? 2.667 -5.264 15.391 1.00 95.75 159 GLN A O 1
ATOM 1283 N N . PHE A 1 160 ? 1.178 -3.591 15.498 1.00 97.50 160 PHE A N 1
ATOM 1284 C CA . PHE A 1 160 ? 1.106 -3.385 14.049 1.00 97.50 160 PHE A CA 1
ATOM 1285 C C . PHE A 1 160 ? 2.484 -3.060 13.458 1.00 97.50 160 PHE A C 1
ATOM 1287 O O . PHE A 1 160 ? 2.896 -3.663 12.468 1.00 97.50 160 PHE A O 1
ATOM 1294 N N . ARG A 1 161 ? 3.222 -2.124 14.069 1.00 95.69 161 ARG A N 1
ATOM 1295 C CA . ARG A 1 161 ? 4.559 -1.745 13.595 1.00 95.69 161 ARG A CA 1
ATOM 1296 C C . ARG A 1 161 ? 5.522 -2.929 13.670 1.00 95.69 161 ARG A C 1
ATOM 1298 O O . ARG A 1 161 ? 6.162 -3.244 12.673 1.00 95.69 161 ARG A O 1
ATOM 1305 N N . ALA A 1 162 ? 5.567 -3.614 14.813 1.00 95.19 162 ALA A N 1
ATOM 1306 C CA . ALA A 1 162 ? 6.408 -4.792 15.003 1.00 95.19 162 ALA A CA 1
ATOM 1307 C C . ALA A 1 162 ? 6.092 -5.892 13.978 1.00 95.19 162 ALA A C 1
ATOM 1309 O O . ALA A 1 162 ? 7.011 -6.507 13.444 1.00 95.19 162 ALA A O 1
ATOM 1310 N N . LEU A 1 163 ? 4.812 -6.090 13.651 1.00 97.31 163 LEU A N 1
ATOM 1311 C CA . LEU A 1 163 ? 4.361 -7.085 12.683 1.00 97.31 163 LEU A CA 1
ATOM 1312 C C . LEU A 1 163 ? 4.925 -6.824 11.283 1.00 97.31 163 LEU A C 1
ATOM 1314 O O . LEU A 1 163 ? 5.414 -7.751 10.646 1.00 97.31 163 LEU A O 1
ATOM 1318 N N . PHE A 1 164 ? 4.880 -5.582 10.801 1.00 97.62 164 PHE A N 1
ATOM 1319 C CA . PHE A 1 164 ? 5.373 -5.238 9.461 1.00 97.62 164 PHE A CA 1
ATOM 1320 C C . PHE A 1 164 ? 6.873 -4.897 9.417 1.00 97.62 164 PHE A C 1
ATOM 1322 O O . PHE A 1 164 ? 7.460 -4.854 8.335 1.00 97.62 164 PHE A O 1
ATOM 1329 N N . GLU A 1 165 ? 7.517 -4.733 10.575 1.00 95.88 165 GLU A N 1
ATOM 1330 C CA . GLU A 1 165 ? 8.978 -4.744 10.725 1.00 95.88 165 GLU A CA 1
ATOM 1331 C C . GLU A 1 165 ? 9.543 -6.171 10.891 1.00 95.88 165 GLU A C 1
ATOM 1333 O O . GLU A 1 165 ? 10.741 -6.382 10.671 1.00 95.88 165 GLU A O 1
ATOM 1338 N N . ASP A 1 166 ? 8.705 -7.171 11.204 1.00 96.31 166 ASP A N 1
ATOM 1339 C CA . ASP A 1 166 ? 9.111 -8.573 11.335 1.00 96.31 166 ASP A CA 1
ATOM 1340 C C . ASP A 1 166 ? 9.702 -9.095 10.022 1.00 96.31 166 ASP A C 1
ATOM 1342 O O . ASP A 1 166 ? 9.081 -9.069 8.954 1.00 96.31 166 ASP A O 1
ATOM 1346 N N . ARG A 1 167 ? 10.925 -9.626 10.111 1.00 96.88 167 ARG A N 1
ATOM 1347 C CA . ARG A 1 167 ? 11.677 -10.122 8.953 1.00 96.88 167 ARG A CA 1
ATOM 1348 C C . ARG A 1 167 ? 10.914 -11.186 8.167 1.00 96.88 167 ARG A C 1
ATOM 1350 O O . ARG A 1 167 ? 10.993 -11.193 6.942 1.00 96.88 167 ARG A O 1
ATOM 1357 N N . ASN A 1 168 ? 10.199 -12.085 8.842 1.00 97.94 168 ASN A N 1
ATOM 1358 C CA . ASN A 1 168 ? 9.501 -13.180 8.172 1.00 97.94 168 ASN A CA 1
ATOM 1359 C C . ASN A 1 168 ? 8.218 -12.692 7.497 1.00 97.94 168 ASN A C 1
ATOM 1361 O O . ASN A 1 168 ? 7.907 -13.159 6.406 1.00 97.94 168 ASN A O 1
ATOM 1365 N N . VAL A 1 169 ? 7.511 -11.725 8.094 1.00 98.56 169 VAL A N 1
ATOM 1366 C CA . VAL A 1 169 ? 6.356 -11.077 7.447 1.00 98.56 169 VAL A CA 1
ATOM 1367 C C . VAL A 1 169 ? 6.808 -10.323 6.201 1.00 98.56 169 VAL A C 1
ATOM 1369 O O . VAL A 1 169 ? 6.254 -10.540 5.123 1.00 98.56 169 VAL A O 1
ATOM 1372 N N . LYS A 1 170 ? 7.875 -9.515 6.309 1.00 98.69 170 LYS A N 1
ATOM 1373 C CA . LYS A 1 170 ? 8.486 -8.861 5.145 1.00 98.69 170 LYS A CA 1
ATOM 1374 C C . LYS A 1 170 ? 8.877 -9.889 4.086 1.00 98.69 170 LYS A C 1
ATOM 1376 O O . LYS A 1 170 ? 8.464 -9.759 2.942 1.00 98.69 170 LYS A O 1
ATOM 1381 N N . ARG A 1 171 ? 9.608 -10.945 4.449 1.00 98.62 171 ARG A N 1
ATOM 1382 C CA . ARG A 1 171 ? 10.006 -12.005 3.509 1.00 98.62 171 ARG A CA 1
ATOM 1383 C C . ARG A 1 171 ? 8.817 -12.605 2.763 1.00 98.62 171 ARG A C 1
ATOM 1385 O O . ARG A 1 171 ? 8.834 -12.613 1.536 1.00 98.62 171 ARG A O 1
ATOM 1392 N N . ALA A 1 172 ? 7.788 -13.031 3.494 1.00 98.69 172 ALA A N 1
ATOM 1393 C CA . ALA A 1 172 ? 6.602 -13.654 2.920 1.00 98.69 172 ALA A CA 1
ATOM 1394 C C . ALA A 1 172 ? 5.885 -12.729 1.925 1.00 98.69 172 ALA A C 1
ATOM 1396 O O . ALA A 1 172 ? 5.407 -13.192 0.895 1.00 98.69 172 ALA A O 1
ATOM 1397 N N . LEU A 1 173 ? 5.837 -11.421 2.202 1.00 98.75 173 LEU A N 1
ATOM 1398 C CA . LEU A 1 173 ? 5.289 -10.432 1.272 1.00 98.75 173 LEU A CA 1
ATOM 1399 C C . LEU A 1 173 ? 6.195 -10.222 0.054 1.00 98.75 173 LEU A C 1
ATOM 1401 O O . LEU A 1 173 ? 5.714 -10.215 -1.073 1.00 98.75 173 LEU A O 1
ATOM 1405 N N . PHE A 1 174 ? 7.506 -10.064 0.248 1.00 98.69 174 PHE A N 1
ATOM 1406 C CA . PHE A 1 174 ? 8.451 -9.843 -0.850 1.00 98.69 174 PHE A CA 1
ATOM 1407 C C . PHE A 1 174 ? 8.498 -11.030 -1.823 1.00 98.69 174 PHE A C 1
ATOM 1409 O O . PHE A 1 174 ? 8.588 -10.824 -3.031 1.00 98.69 174 PHE A O 1
ATOM 1416 N N . GLU A 1 175 ? 8.383 -12.261 -1.329 1.00 98.50 175 GLU A N 1
ATOM 1417 C CA . GLU A 1 175 ? 8.337 -13.474 -2.160 1.00 98.50 175 GLU A CA 1
ATOM 1418 C C . GLU A 1 175 ? 7.111 -13.538 -3.080 1.00 98.50 175 GLU A C 1
ATOM 1420 O O . GLU A 1 175 ? 7.129 -14.265 -4.069 1.00 98.50 175 GLU A O 1
ATOM 1425 N N . LYS A 1 176 ? 6.066 -12.747 -2.811 1.00 98.50 176 LYS A N 1
ATOM 1426 C CA . LYS A 1 176 ? 4.909 -12.635 -3.706 1.00 98.50 176 LYS A CA 1
ATOM 1427 C C . LYS A 1 176 ? 5.178 -11.785 -4.948 1.00 98.50 176 LYS A C 1
ATOM 1429 O O . LYS A 1 176 ? 4.440 -11.897 -5.920 1.00 98.50 176 LYS A O 1
ATOM 1434 N N . PHE A 1 177 ? 6.199 -10.929 -4.918 1.00 98.44 177 PHE A N 1
ATOM 1435 C CA . PHE A 1 177 ? 6.421 -9.920 -5.957 1.00 98.44 177 PHE A CA 1
ATOM 1436 C C . PHE A 1 177 ? 7.801 -9.991 -6.608 1.00 98.44 177 PHE A C 1
ATOM 1438 O O . PHE A 1 177 ? 7.932 -9.646 -7.778 1.00 98.44 177 PHE A O 1
ATOM 1445 N N . TYR A 1 178 ? 8.832 -10.421 -5.879 1.00 98.06 178 TYR A N 1
ATOM 1446 C CA . TYR A 1 178 ? 10.224 -10.419 -6.334 1.00 98.06 178 TYR A CA 1
ATOM 1447 C C . TYR A 1 178 ? 10.688 -11.832 -6.695 1.00 98.06 178 TYR A C 1
ATOM 1449 O O . TYR A 1 178 ? 10.402 -12.782 -5.972 1.00 98.06 178 TYR A O 1
ATOM 1457 N N . CYS A 1 179 ? 11.462 -11.977 -7.777 1.00 96.19 179 CYS A N 1
ATOM 1458 C CA . CYS A 1 179 ? 11.926 -13.285 -8.270 1.00 96.19 179 CYS A CA 1
ATOM 1459 C C . CYS A 1 179 ? 12.726 -14.075 -7.221 1.00 96.19 179 CYS A C 1
ATOM 1461 O O . CYS A 1 179 ? 12.635 -15.297 -7.136 1.00 96.19 179 CYS A O 1
ATOM 1463 N N . LYS A 1 180 ? 13.566 -13.370 -6.456 1.00 94.94 180 LYS A N 1
ATOM 1464 C CA . LYS A 1 180 ? 14.401 -13.932 -5.391 1.00 94.94 180 LYS A CA 1
ATOM 1465 C C . LYS A 1 180 ? 14.819 -12.810 -4.436 1.00 94.94 180 LYS A C 1
ATOM 1467 O O . LYS A 1 180 ? 15.933 -12.297 -4.560 1.00 94.94 180 LYS A O 1
ATOM 1472 N N . PRO A 1 181 ? 13.939 -12.365 -3.523 1.00 96.75 181 PRO A N 1
ATOM 1473 C CA . PRO A 1 181 ? 14.284 -11.282 -2.612 1.00 96.75 181 PRO A CA 1
ATOM 1474 C C . PRO A 1 181 ? 15.501 -11.684 -1.771 1.00 96.75 181 PRO A C 1
ATOM 1476 O O . PRO A 1 181 ? 15.477 -12.716 -1.107 1.00 96.75 181 PRO A O 1
ATOM 1479 N N . SER A 1 182 ? 16.583 -10.905 -1.792 1.00 97.38 182 SER A N 1
ATOM 1480 C CA . SER A 1 182 ? 17.757 -11.180 -0.953 1.00 97.38 182 SER A CA 1
ATOM 1481 C C . SER A 1 182 ? 17.476 -10.815 0.499 1.00 97.38 182 SER A C 1
ATOM 1483 O O . SER A 1 182 ? 16.589 -10.005 0.777 1.00 97.38 182 SER A O 1
ATOM 1485 N N . ASP A 1 183 ? 18.216 -11.406 1.433 1.00 97.31 183 ASP A N 1
ATOM 1486 C CA . ASP A 1 183 ? 18.161 -11.011 2.841 1.00 97.31 183 ASP A CA 1
ATOM 1487 C C . ASP A 1 183 ? 18.448 -9.519 3.013 1.00 97.31 183 ASP A C 1
ATOM 1489 O O . ASP A 1 183 ? 17.653 -8.834 3.652 1.00 97.31 183 ASP A O 1
ATOM 1493 N N . ASP A 1 184 ? 19.472 -9.012 2.320 1.00 97.00 184 ASP A N 1
ATOM 1494 C CA . ASP A 1 184 ? 19.824 -7.590 2.287 1.00 97.00 184 ASP A CA 1
ATOM 1495 C C . ASP A 1 184 ? 18.643 -6.698 1.881 1.00 97.00 184 ASP A C 1
ATOM 1497 O O . ASP A 1 184 ? 18.416 -5.669 2.509 1.00 97.00 184 ASP A O 1
ATOM 1501 N N . LEU A 1 185 ? 17.851 -7.092 0.875 1.00 96.81 185 LEU A N 1
ATOM 1502 C CA . LEU A 1 185 ? 16.678 -6.325 0.448 1.00 96.81 185 LEU A CA 1
ATOM 1503 C C . LEU A 1 185 ? 15.648 -6.207 1.578 1.00 96.81 185 LEU A C 1
ATOM 1505 O O . LEU A 1 185 ? 15.265 -5.098 1.946 1.00 96.81 185 LEU A O 1
ATOM 1509 N N . VAL A 1 186 ? 15.231 -7.339 2.153 1.00 98.00 186 VAL A N 1
ATOM 1510 C CA . VAL A 1 186 ? 14.239 -7.363 3.247 1.00 98.00 186 VAL A CA 1
ATOM 1511 C C . VAL A 1 186 ? 14.743 -6.619 4.478 1.00 98.00 186 VAL A C 1
ATOM 1513 O O . VAL A 1 186 ? 13.968 -5.988 5.198 1.00 98.00 186 VAL A O 1
ATOM 1516 N N . ASP A 1 187 ? 16.046 -6.670 4.701 1.00 96.50 187 ASP A N 1
ATOM 1517 C CA . ASP A 1 187 ? 16.723 -5.996 5.790 1.00 96.50 187 ASP A CA 1
ATOM 1518 C C . ASP A 1 187 ? 16.911 -4.495 5.549 1.00 96.50 187 ASP A C 1
ATOM 1520 O O . ASP A 1 187 ? 17.019 -3.755 6.523 1.00 96.50 187 ASP A O 1
ATOM 1524 N N . SER A 1 188 ? 16.933 -4.043 4.296 1.00 96.75 188 SER A N 1
ATOM 1525 C CA . SER A 1 188 ? 17.160 -2.639 3.927 1.00 96.75 188 SER A CA 1
ATOM 1526 C C . SER A 1 188 ? 15.910 -1.760 3.964 1.00 96.75 188 SER A C 1
ATOM 1528 O O . SER A 1 188 ? 16.022 -0.540 3.817 1.00 96.75 188 SER A O 1
ATOM 1530 N N . VAL A 1 189 ? 14.728 -2.369 4.115 1.00 97.94 189 VAL A N 1
ATOM 1531 C CA . VAL A 1 189 ? 13.450 -1.656 4.084 1.00 97.94 189 VAL A CA 1
ATOM 1532 C C . VAL A 1 189 ? 12.795 -1.560 5.457 1.00 97.94 189 VAL A C 1
ATOM 1534 O O . VAL A 1 189 ? 12.677 -2.552 6.184 1.00 97.94 189 VAL A O 1
ATOM 1537 N N . ASP A 1 190 ? 12.293 -0.366 5.752 1.00 97.38 190 ASP A N 1
ATOM 1538 C CA . ASP A 1 190 ? 11.598 -0.019 6.990 1.00 97.38 190 ASP A CA 1
ATOM 1539 C C . ASP A 1 190 ? 10.272 0.675 6.682 1.00 97.38 190 ASP A C 1
ATOM 1541 O O . ASP A 1 190 ? 10.062 1.194 5.582 1.00 97.38 190 ASP A O 1
ATOM 1545 N N . ILE A 1 191 ? 9.387 0.742 7.675 1.00 97.88 191 ILE A N 1
ATOM 1546 C CA . ILE A 1 191 ? 8.157 1.527 7.573 1.00 97.88 191 ILE A CA 1
ATOM 1547 C C . ILE A 1 191 ? 8.497 3.004 7.344 1.00 97.88 191 ILE A C 1
ATOM 1549 O O . ILE A 1 191 ? 9.333 3.595 8.033 1.00 97.88 191 ILE A O 1
ATOM 1553 N N . HIS A 1 192 ? 7.821 3.630 6.380 1.00 97.25 192 HIS A N 1
ATOM 1554 C CA . HIS A 1 192 ? 8.000 5.047 6.111 1.00 97.25 192 HIS A CA 1
ATOM 1555 C C . HIS A 1 192 ? 7.419 5.900 7.243 1.00 97.25 192 HIS A C 1
ATOM 1557 O O . HIS A 1 192 ? 6.217 6.122 7.330 1.00 97.25 192 HIS A O 1
ATOM 1563 N N . GLU A 1 193 ? 8.307 6.477 8.052 1.00 93.06 193 GLU A N 1
ATOM 1564 C CA . GLU A 1 193 ? 7.959 7.267 9.244 1.00 93.06 193 GLU A CA 1
ATOM 1565 C C . GLU A 1 193 ? 6.992 8.442 8.981 1.00 93.06 193 GLU A C 1
ATOM 1567 O O . GLU A 1 193 ? 6.178 8.773 9.839 1.00 93.06 193 GLU A O 1
ATOM 1572 N N . ASN A 1 194 ? 7.039 9.055 7.791 1.00 92.56 194 ASN A N 1
ATOM 1573 C CA . ASN A 1 194 ? 6.175 10.187 7.431 1.00 92.56 194 ASN A CA 1
ATOM 1574 C C . ASN A 1 194 ? 4.838 9.774 6.799 1.00 92.56 194 ASN A C 1
ATOM 1576 O O . ASN A 1 194 ? 3.951 10.619 6.674 1.00 92.56 194 ASN A O 1
ATOM 1580 N N . GLU A 1 195 ? 4.719 8.515 6.378 1.00 94.69 195 GLU A N 1
ATOM 1581 C CA . GLU A 1 195 ? 3.553 7.953 5.694 1.00 94.69 195 GLU A CA 1
ATOM 1582 C C . GLU A 1 195 ? 3.151 6.617 6.338 1.00 94.69 195 GLU A C 1
ATOM 1584 O O . GLU A 1 195 ? 2.878 5.628 5.662 1.00 94.69 195 GLU A O 1
ATOM 1589 N N . PHE A 1 196 ? 3.143 6.613 7.671 1.00 97.62 196 PHE A N 1
ATOM 1590 C CA . PHE A 1 196 ? 2.512 5.604 8.511 1.00 97.62 196 PHE A CA 1
ATOM 1591 C C . PHE A 1 196 ? 1.390 6.292 9.290 1.00 97.62 196 PHE A C 1
ATOM 1593 O O . PHE A 1 196 ? 1.624 6.951 10.309 1.00 97.62 196 PHE A O 1
ATOM 1600 N N . GLU A 1 197 ? 0.180 6.249 8.734 1.00 98.19 197 GLU A N 1
ATOM 1601 C CA . GLU A 1 197 ? -0.904 7.149 9.132 1.00 98.19 197 GLU A CA 1
ATOM 1602 C C . GLU A 1 197 ? -2.297 6.574 8.871 1.00 98.19 197 GLU A C 1
ATOM 1604 O O . GLU A 1 197 ? -2.523 5.880 7.878 1.00 98.19 197 GLU A O 1
ATOM 1609 N N . PHE A 1 198 ? -3.258 6.940 9.724 1.00 98.50 198 PHE A N 1
ATOM 1610 C CA . PHE A 1 198 ? -4.663 6.878 9.328 1.00 98.50 198 PHE A CA 1
ATOM 1611 C C . PHE A 1 198 ? -4.979 8.050 8.404 1.00 98.50 198 PHE A C 1
ATOM 1613 O O . PHE A 1 198 ? -4.597 9.190 8.685 1.00 98.50 198 PHE A O 1
ATOM 1620 N N . VAL A 1 199 ? -5.706 7.778 7.325 1.00 97.94 199 VAL A N 1
ATOM 1621 C CA . VAL A 1 199 ? -6.187 8.765 6.360 1.00 97.94 199 VAL A CA 1
ATOM 1622 C C . VAL A 1 199 ? -7.705 8.683 6.299 1.00 97.94 199 VAL A C 1
ATOM 1624 O O . VAL A 1 199 ? -8.278 7.606 6.149 1.00 97.94 199 VAL A O 1
ATOM 1627 N N . PHE A 1 200 ? -8.337 9.847 6.400 1.00 97.38 200 PHE A N 1
ATOM 1628 C CA . PHE A 1 200 ? -9.782 10.022 6.418 1.00 97.38 200 PHE A CA 1
ATOM 1629 C C . PHE A 1 200 ? -10.177 10.871 5.214 1.00 97.38 200 PHE A C 1
ATOM 1631 O O . PHE A 1 200 ? -9.885 12.077 5.160 1.00 97.38 200 PHE A O 1
ATOM 1638 N N . CYS A 1 201 ? -10.820 10.233 4.243 1.00 96.00 201 CYS A N 1
ATOM 1639 C CA . CYS A 1 201 ? -11.330 10.888 3.048 1.00 96.00 201 CYS A CA 1
ATOM 1640 C C . CYS A 1 201 ? -12.843 11.070 3.180 1.00 96.00 201 CYS A C 1
ATOM 1642 O O . CYS A 1 201 ? -13.565 10.130 3.508 1.00 96.00 201 CYS A O 1
ATOM 1644 N N . THR A 1 202 ? -13.324 12.278 2.897 1.00 95.00 202 THR A N 1
ATOM 1645 C CA . THR A 1 202 ? -14.763 12.525 2.738 1.00 95.00 202 THR A CA 1
ATOM 1646 C C . THR A 1 202 ? -15.254 11.925 1.412 1.00 95.00 202 THR A C 1
ATOM 1648 O O . THR A 1 202 ? -14.420 11.597 0.559 1.00 95.00 202 THR A O 1
ATOM 1651 N N . PRO A 1 203 ? -16.575 11.832 1.188 1.00 95.44 203 PRO A N 1
ATOM 1652 C CA . PRO A 1 203 ? -17.128 11.525 -0.129 1.00 95.44 203 PRO A CA 1
ATOM 1653 C C . PRO A 1 203 ? -16.647 12.495 -1.221 1.00 95.44 203 PRO A C 1
ATOM 1655 O O . PRO A 1 203 ? -16.148 13.591 -0.923 1.00 95.44 203 PRO A O 1
ATOM 1658 N N . ASP A 1 204 ? -16.810 12.072 -2.474 1.00 93.19 204 ASP A N 1
ATOM 1659 C CA . ASP A 1 204 ? -16.532 12.827 -3.701 1.00 93.19 204 ASP A CA 1
ATOM 1660 C C . ASP A 1 204 ? -15.072 13.284 -3.835 1.00 93.19 204 ASP A C 1
ATOM 1662 O O . ASP A 1 204 ? -14.755 14.382 -4.308 1.00 93.19 204 ASP A O 1
ATOM 1666 N N . LYS A 1 205 ? -14.143 12.432 -3.392 1.00 92.00 205 LYS A N 1
ATOM 1667 C CA . LYS A 1 205 ? -12.703 12.622 -3.566 1.00 92.00 205 LYS A CA 1
ATOM 1668 C C . LYS A 1 205 ? -12.188 11.695 -4.651 1.00 92.00 205 LYS A C 1
ATOM 1670 O O . LYS A 1 205 ? -12.491 10.510 -4.668 1.00 92.00 205 LYS A O 1
ATOM 1675 N N . PHE A 1 206 ? -11.360 12.242 -5.530 1.00 91.00 206 PHE A N 1
ATOM 1676 C CA . PHE A 1 206 ? -10.612 11.507 -6.537 1.00 91.00 206 PHE A CA 1
ATOM 1677 C C . PHE A 1 206 ? -9.118 11.794 -6.390 1.00 91.00 206 PHE A C 1
ATOM 1679 O O . PHE A 1 206 ? -8.721 12.960 -6.397 1.00 91.00 206 PHE A O 1
ATOM 1686 N N . GLN A 1 207 ? -8.313 10.743 -6.258 1.00 91.56 207 GLN A N 1
ATOM 1687 C CA . GLN A 1 207 ? -6.860 10.839 -6.326 1.00 91.56 207 GLN A CA 1
ATOM 1688 C C . GLN A 1 207 ? -6.391 10.601 -7.762 1.00 91.56 207 GLN A C 1
ATOM 1690 O O . GLN A 1 207 ? -6.779 9.612 -8.387 1.00 91.56 207 GLN A O 1
ATOM 1695 N N . ASN A 1 208 ? -5.510 11.470 -8.252 1.00 91.12 208 ASN A N 1
ATOM 1696 C CA . ASN A 1 208 ? -4.905 11.329 -9.572 1.00 91.12 208 ASN A CA 1
ATOM 1697 C C . ASN A 1 208 ? -4.094 10.027 -9.698 1.00 91.12 208 ASN A C 1
ATOM 1699 O O . ASN A 1 208 ? -3.512 9.528 -8.731 1.00 91.12 208 ASN A O 1
ATOM 1703 N N . ILE A 1 209 ? -4.020 9.507 -10.925 1.00 93.06 209 ILE A N 1
ATOM 1704 C CA . ILE A 1 209 ? -3.279 8.282 -11.235 1.00 93.06 209 ILE A CA 1
ATOM 1705 C C . ILE A 1 209 ? -1.777 8.516 -11.033 1.00 93.06 209 ILE A C 1
ATOM 1707 O O . ILE A 1 209 ? -1.205 9.487 -11.539 1.00 93.06 209 ILE A O 1
ATOM 1711 N N . HIS A 1 210 ? -1.132 7.611 -10.299 1.00 93.50 210 HIS A N 1
ATOM 1712 C CA . HIS A 1 210 ? 0.299 7.662 -10.009 1.00 93.50 210 HIS A CA 1
ATOM 1713 C C . HIS A 1 210 ? 0.893 6.264 -9.792 1.00 93.50 210 HIS A C 1
ATOM 1715 O O . HIS A 1 210 ? 0.153 5.294 -9.646 1.00 93.50 210 HIS A O 1
ATOM 1721 N N . VAL A 1 211 ? 2.226 6.165 -9.776 1.00 93.44 211 VAL A N 1
ATOM 1722 C CA . VAL A 1 211 ? 2.978 4.918 -9.528 1.00 93.44 211 VAL A CA 1
ATOM 1723 C C . VAL A 1 211 ? 3.702 4.874 -8.183 1.00 93.44 211 VAL A C 1
ATOM 1725 O O . VAL A 1 211 ? 4.526 3.992 -7.979 1.00 93.44 211 VAL A O 1
ATOM 1728 N N . ASP A 1 212 ? 3.417 5.808 -7.270 1.00 93.81 212 ASP A N 1
ATOM 1729 C CA . ASP A 1 212 ? 4.253 6.078 -6.088 1.00 93.81 212 ASP A CA 1
ATOM 1730 C C . ASP A 1 212 ? 5.700 6.507 -6.445 1.00 93.81 212 ASP A C 1
ATOM 1732 O O . ASP A 1 212 ? 6.076 6.638 -7.609 1.00 93.81 212 ASP A O 1
ATOM 1736 N N . ILE A 1 213 ? 6.523 6.823 -5.437 1.00 90.31 213 ILE A N 1
ATOM 1737 C CA . ILE A 1 213 ? 7.929 7.216 -5.646 1.00 90.31 213 ILE A CA 1
ATOM 1738 C C . ILE A 1 213 ? 8.873 6.000 -5.627 1.00 90.31 213 ILE A C 1
ATOM 1740 O O . ILE A 1 213 ? 8.627 5.055 -4.875 1.00 90.31 213 ILE A O 1
ATOM 1744 N N . PRO A 1 214 ? 9.996 6.027 -6.372 1.00 89.81 214 PRO A N 1
ATOM 1745 C CA . PRO A 1 214 ? 10.863 4.859 -6.549 1.00 89.81 214 PRO A CA 1
ATOM 1746 C C . PRO A 1 214 ? 11.377 4.191 -5.261 1.00 89.81 214 PRO A C 1
ATOM 1748 O O . PRO A 1 214 ? 11.352 2.960 -5.225 1.00 89.81 214 PRO A O 1
ATOM 1751 N N . PRO A 1 215 ? 11.771 4.927 -4.196 1.00 95.00 215 PRO A N 1
ATOM 1752 C CA . PRO A 1 215 ? 12.286 4.304 -2.971 1.00 95.00 215 PRO A CA 1
ATOM 1753 C C . PRO A 1 215 ? 11.247 3.526 -2.153 1.00 95.00 215 PRO A C 1
ATOM 1755 O O . PRO A 1 215 ? 11.604 2.919 -1.142 1.00 95.00 215 PRO A O 1
ATOM 1758 N N . LYS A 1 216 ? 9.963 3.575 -2.531 1.00 97.12 216 LYS A N 1
ATOM 1759 C CA . LYS A 1 216 ? 8.925 2.714 -1.965 1.00 97.12 216 LYS A CA 1
ATOM 1760 C C . LYS A 1 216 ? 9.033 1.332 -2.608 1.00 97.12 216 LYS A C 1
ATOM 1762 O O . LYS A 1 216 ? 8.909 1.166 -3.823 1.00 97.12 216 LYS A O 1
ATOM 1767 N N . TYR A 1 217 ? 9.284 0.334 -1.772 1.00 98.19 217 TYR A N 1
ATOM 1768 C CA . TYR A 1 217 ? 9.419 -1.068 -2.164 1.00 98.19 217 TYR A CA 1
ATOM 1769 C C . TYR A 1 217 ? 8.118 -1.846 -2.019 1.00 98.19 217 TYR A C 1
ATOM 1771 O O . TYR A 1 217 ? 7.969 -2.887 -2.655 1.00 98.19 217 TYR A O 1
ATOM 1779 N N . MET A 1 218 ? 7.193 -1.353 -1.196 1.00 98.62 218 MET A N 1
ATOM 1780 C CA . MET A 1 218 ? 5.870 -1.937 -1.035 1.00 98.62 218 MET A CA 1
ATOM 1781 C C . MET A 1 218 ? 4.899 -0.894 -0.482 1.00 98.62 218 MET A C 1
ATOM 1783 O O . MET A 1 218 ? 5.241 -0.170 0.456 1.00 98.62 218 MET A O 1
ATOM 1787 N N . SER A 1 219 ? 3.705 -0.836 -1.058 1.00 98.56 219 SER A N 1
ATOM 1788 C CA . SER A 1 219 ? 2.614 0.062 -0.682 1.00 98.56 219 SER A CA 1
ATOM 1789 C C . SER A 1 219 ? 1.475 -0.746 -0.076 1.00 98.56 219 SER A C 1
ATOM 1791 O O . SER A 1 219 ? 1.131 -1.808 -0.591 1.00 98.56 219 SER A O 1
ATOM 1793 N N . PHE A 1 220 ? 0.891 -0.239 1.010 1.00 98.81 220 PHE A N 1
ATOM 1794 C CA . PHE A 1 220 ? -0.195 -0.892 1.733 1.00 98.81 220 PHE A CA 1
ATOM 1795 C C . PHE A 1 220 ? -1.347 0.079 1.959 1.00 98.81 220 PHE A C 1
ATOM 1797 O O . PHE A 1 220 ? -1.148 1.215 2.402 1.00 98.81 220 PHE A O 1
ATOM 1804 N N . VAL A 1 221 ? -2.564 -0.404 1.722 1.00 98.69 221 VAL A N 1
ATOM 1805 C CA . VAL A 1 221 ? -3.802 0.304 2.050 1.00 98.69 221 VAL A CA 1
ATOM 1806 C C . VAL A 1 221 ? -4.726 -0.645 2.800 1.00 98.69 221 VAL A C 1
ATOM 1808 O O . VAL A 1 221 ? -5.293 -1.556 2.201 1.00 98.69 221 VAL A O 1
ATOM 1811 N N . PHE A 1 222 ? -4.860 -0.433 4.107 1.00 98.81 222 PHE A N 1
ATOM 1812 C CA . PHE A 1 222 ? -5.725 -1.221 4.987 1.00 98.81 222 PHE A CA 1
ATOM 1813 C C . PHE A 1 222 ? -7.075 -0.529 5.135 1.00 98.81 222 PHE A C 1
ATOM 1815 O O . PHE A 1 222 ? -7.124 0.681 5.376 1.00 98.81 222 PHE A O 1
ATOM 1822 N N . TYR A 1 223 ? -8.161 -1.284 5.022 1.00 98.62 223 TYR A N 1
ATOM 1823 C CA . TYR A 1 223 ? -9.512 -0.738 4.945 1.00 98.62 223 TYR A CA 1
ATOM 1824 C C . TYR A 1 223 ? -10.274 -0.883 6.271 1.00 98.62 223 TYR A C 1
ATOM 1826 O O . TYR A 1 223 ? -10.353 -1.971 6.846 1.00 98.62 223 TYR A O 1
ATOM 1834 N N . PHE A 1 224 ? -10.855 0.226 6.747 1.00 98.25 224 PHE A N 1
ATOM 1835 C CA . PHE A 1 224 ? -11.580 0.303 8.019 1.00 98.25 224 PHE A CA 1
ATOM 1836 C C . PHE A 1 224 ? -12.964 0.952 7.854 1.00 98.25 224 PHE A C 1
ATOM 1838 O O . PHE A 1 224 ? -13.211 2.015 8.429 1.00 98.25 224 PHE A O 1
ATOM 1845 N N . PRO A 1 225 ? -13.902 0.345 7.103 1.00 97.69 225 PRO A N 1
ATOM 1846 C CA . PRO A 1 225 ? -15.253 0.883 6.995 1.00 97.69 225 PRO A CA 1
ATOM 1847 C C . PRO A 1 225 ? -15.894 1.042 8.383 1.00 97.69 225 PRO A C 1
ATOM 1849 O O . PRO A 1 225 ? -15.942 0.106 9.193 1.00 97.69 225 PRO A O 1
ATOM 1852 N N . THR A 1 226 ? -16.363 2.253 8.681 1.00 95.31 226 THR A N 1
ATOM 1853 C CA . THR A 1 226 ? -17.017 2.604 9.955 1.00 95.31 226 THR A CA 1
ATOM 1854 C C . THR A 1 226 ? -18.526 2.397 9.923 1.00 95.31 226 THR A C 1
ATOM 1856 O O . THR A 1 226 ? -19.142 2.259 10.978 1.00 95.31 226 THR A O 1
ATOM 1859 N N . VAL A 1 227 ? -19.098 2.286 8.727 1.00 93.62 227 VAL A N 1
ATOM 1860 C CA . VAL A 1 227 ? -20.500 1.953 8.468 1.00 93.62 227 VAL A CA 1
ATOM 1861 C C . VAL A 1 227 ? -20.584 0.661 7.647 1.00 93.62 227 VAL A C 1
ATOM 1863 O O . VAL A 1 227 ? -19.585 0.283 7.030 1.00 93.62 227 VAL A O 1
ATOM 1866 N N . PRO A 1 228 ? -21.726 -0.050 7.647 1.00 94.38 228 PRO A N 1
ATOM 1867 C CA . PRO A 1 228 ? -21.979 -1.103 6.667 1.00 94.38 228 PRO A CA 1
ATOM 1868 C C . PRO A 1 228 ? -21.817 -0.558 5.243 1.00 94.38 228 PRO A C 1
ATOM 1870 O O . PRO A 1 228 ? -22.254 0.557 4.974 1.00 94.38 228 PRO A O 1
ATOM 1873 N N . VAL A 1 229 ? -21.186 -1.343 4.371 1.00 95.31 229 VAL A N 1
ATOM 1874 C CA . VAL A 1 229 ? -20.868 -0.983 2.983 1.00 95.31 229 VAL A CA 1
ATOM 1875 C C . VAL A 1 229 ? -21.496 -2.038 2.083 1.00 95.31 229 VAL A C 1
ATOM 1877 O O . VAL A 1 229 ? -21.370 -3.230 2.375 1.00 95.31 229 VAL A O 1
ATOM 1880 N N . ASP A 1 230 ? -22.200 -1.620 1.034 1.00 95.81 230 ASP A N 1
ATOM 1881 C CA . ASP A 1 230 ? -22.752 -2.562 0.057 1.00 95.81 230 ASP A CA 1
ATOM 1882 C C . ASP A 1 230 ? -21.709 -3.003 -0.991 1.00 95.81 230 ASP A C 1
ATOM 1884 O O . ASP A 1 230 ? -20.589 -2.496 -1.051 1.00 95.81 230 ASP A O 1
ATOM 1888 N N . GLU A 1 231 ? -22.056 -3.980 -1.833 1.00 93.56 231 GLU A N 1
ATOM 1889 C CA . GLU A 1 231 ? -21.125 -4.525 -2.832 1.00 93.56 231 GLU A CA 1
ATOM 1890 C C . GLU A 1 231 ? -20.656 -3.499 -3.879 1.00 93.56 231 GLU A C 1
ATOM 1892 O O . GLU A 1 231 ? -19.586 -3.660 -4.476 1.00 93.56 231 GLU A O 1
ATOM 1897 N N . GLU A 1 232 ? -21.462 -2.478 -4.172 1.00 93.19 232 GLU A N 1
ATOM 1898 C CA . GLU A 1 232 ? -21.112 -1.441 -5.139 1.00 93.19 232 GLU A CA 1
ATOM 1899 C C . GLU A 1 232 ? -20.133 -0.444 -4.513 1.00 93.19 232 GLU A C 1
ATOM 1901 O O . GLU A 1 232 ? -19.111 -0.097 -5.116 1.00 93.19 232 GLU A O 1
ATOM 1906 N N . GLU A 1 233 ? -20.409 -0.027 -3.281 1.00 95.25 233 GLU A N 1
ATOM 1907 C CA . GLU A 1 233 ? -19.543 0.840 -2.495 1.00 95.25 233 GLU A CA 1
ATOM 1908 C C . GLU A 1 233 ? -18.205 0.164 -2.171 1.00 95.25 233 GLU A C 1
ATOM 1910 O O . GLU A 1 233 ? -17.161 0.819 -2.269 1.00 95.25 233 GLU A O 1
ATOM 1915 N N . GLU A 1 234 ? -18.198 -1.141 -1.876 1.00 94.88 234 GLU A N 1
ATOM 1916 C CA . GLU A 1 234 ? -16.973 -1.923 -1.680 1.00 94.88 234 GLU A CA 1
ATOM 1917 C C . GLU A 1 234 ? -16.034 -1.778 -2.890 1.00 94.88 234 GLU A C 1
ATOM 1919 O O . GLU A 1 234 ? -14.845 -1.491 -2.726 1.00 94.88 234 GLU A O 1
ATOM 1924 N N . LYS A 1 235 ? -16.560 -1.891 -4.115 1.00 91.75 235 LYS A N 1
ATOM 1925 C CA . LYS A 1 235 ? -15.767 -1.786 -5.354 1.00 91.75 235 LYS A CA 1
ATOM 1926 C C . LYS A 1 235 ? -15.309 -0.356 -5.638 1.00 91.75 235 LYS A C 1
ATOM 1928 O O . LYS A 1 235 ? -14.195 -0.142 -6.111 1.00 91.75 235 LYS A O 1
ATOM 1933 N N . LYS A 1 236 ? -16.161 0.637 -5.370 1.00 92.88 236 LYS A N 1
ATOM 1934 C CA . LYS A 1 236 ? -15.918 2.041 -5.751 1.00 92.88 236 LYS A CA 1
ATOM 1935 C C . LYS A 1 236 ? -15.035 2.825 -4.783 1.00 92.88 236 LYS A C 1
ATOM 1937 O O . LYS A 1 236 ? -14.508 3.865 -5.180 1.00 92.88 236 LYS A O 1
ATOM 1942 N N . ASN A 1 237 ? -14.873 2.345 -3.548 1.00 96.50 237 ASN A N 1
ATOM 1943 C CA . ASN A 1 237 ? -14.116 3.029 -2.490 1.00 96.50 237 ASN A CA 1
ATOM 1944 C C . ASN A 1 237 ? -12.773 2.357 -2.170 1.00 96.50 237 ASN A C 1
ATOM 1946 O O . ASN A 1 237 ? -12.024 2.832 -1.313 1.00 96.50 237 ASN A O 1
ATOM 1950 N N . ALA A 1 238 ? -12.436 1.256 -2.841 1.00 96.12 238 ALA A N 1
ATOM 1951 C CA . ALA A 1 238 ? -11.137 0.613 -2.700 1.00 96.12 238 ALA A CA 1
ATOM 1952 C C . ALA A 1 238 ? -10.027 1.400 -3.420 1.00 96.12 238 ALA A C 1
ATOM 1954 O O . ALA A 1 238 ? -10.228 2.485 -3.969 1.00 96.12 238 ALA A O 1
ATOM 1955 N N . THR A 1 239 ? -8.812 0.858 -3.394 1.00 96.94 239 THR A N 1
ATOM 1956 C CA . THR A 1 239 ? -7.753 1.310 -4.303 1.00 96.94 239 THR A CA 1
ATOM 1957 C C . THR A 1 239 ? -8.121 0.883 -5.723 1.00 96.94 239 THR A C 1
ATOM 1959 O O . THR A 1 239 ? -8.385 -0.292 -5.966 1.00 96.94 239 THR A O 1
ATOM 1962 N N . VAL A 1 240 ? -8.131 1.832 -6.657 1.00 97.00 240 VAL A N 1
ATOM 1963 C CA . VAL A 1 240 ? -8.348 1.567 -8.082 1.00 97.00 240 VAL A CA 1
ATOM 1964 C C . VAL A 1 240 ? -6.989 1.337 -8.724 1.00 97.00 240 VAL A C 1
ATOM 1966 O O . VAL A 1 240 ? -6.110 2.193 -8.606 1.00 97.00 240 VAL A O 1
ATOM 1969 N N . LEU A 1 241 ? -6.818 0.196 -9.388 1.00 96.88 241 LEU A N 1
ATOM 1970 C CA . LEU A 1 241 ? -5.632 -0.110 -10.188 1.00 96.88 241 LEU A CA 1
ATOM 1971 C C . LEU A 1 241 ? -5.935 0.219 -11.650 1.00 96.88 241 LEU A C 1
ATOM 1973 O O . LEU A 1 241 ? -7.096 0.203 -12.048 1.00 96.88 241 LEU A O 1
ATOM 1977 N N . TYR A 1 242 ? -4.926 0.512 -12.463 1.00 96.44 242 TYR A N 1
ATOM 1978 C CA . TYR A 1 242 ? -5.124 0.830 -13.875 1.00 96.44 242 TYR A CA 1
ATOM 1979 C C . TYR A 1 242 ? -4.200 0.001 -14.762 1.00 96.44 242 TYR A C 1
ATOM 1981 O O . TYR A 1 242 ? -3.043 -0.232 -14.417 1.00 96.44 242 TYR A O 1
ATOM 1989 N N . ASP A 1 243 ? -4.711 -0.439 -15.912 1.00 95.06 243 ASP A N 1
ATOM 1990 C CA . ASP A 1 243 ? -3.900 -1.113 -16.930 1.00 95.06 243 ASP A CA 1
ATOM 1991 C C . ASP A 1 243 ? -2.949 -0.144 -17.659 1.00 95.06 243 ASP A C 1
ATOM 1993 O O . ASP A 1 243 ? -2.969 1.072 -17.449 1.00 95.06 243 ASP A O 1
ATOM 1997 N N . LYS A 1 244 ? -2.105 -0.669 -18.560 1.00 92.75 244 LYS A N 1
ATOM 1998 C CA . LYS A 1 244 ? -1.186 0.157 -19.372 1.00 92.75 244 LYS A CA 1
ATOM 1999 C C . LYS A 1 244 ? -1.925 1.194 -20.244 1.00 92.75 244 LYS A C 1
ATOM 2001 O O . LYS A 1 244 ? -1.355 2.224 -20.606 1.00 92.75 244 LYS A O 1
ATOM 2006 N N . GLY A 1 245 ? -3.194 0.938 -20.569 1.00 92.56 245 GLY A N 1
ATOM 2007 C CA . GLY A 1 245 ? -4.096 1.851 -21.274 1.00 92.56 245 GLY A CA 1
ATOM 2008 C C . GLY A 1 245 ? -4.803 2.860 -20.364 1.00 92.56 245 GLY A C 1
ATOM 2009 O O . GLY A 1 245 ? -5.592 3.658 -20.868 1.00 92.56 245 GLY A O 1
ATOM 2010 N N . LEU A 1 246 ? -4.507 2.856 -19.060 1.00 92.12 246 LEU A N 1
ATOM 2011 C CA . LEU A 1 246 ? -5.131 3.668 -18.015 1.00 92.12 246 LEU A CA 1
ATOM 2012 C C . LEU A 1 246 ? -6.631 3.399 -17.839 1.00 92.12 246 LEU A C 1
ATOM 2014 O O . LEU A 1 246 ? -7.383 4.274 -17.407 1.00 92.12 246 LEU A O 1
ATOM 2018 N N . LYS A 1 247 ? -7.080 2.178 -18.149 1.00 94.00 247 LYS A N 1
ATOM 2019 C CA . LYS A 1 247 ? -8.440 1.730 -17.834 1.00 94.00 247 LYS A CA 1
ATOM 2020 C C . LYS A 1 247 ? -8.486 1.208 -16.398 1.00 94.00 247 LYS A C 1
ATOM 2022 O O . LYS A 1 247 ? -7.597 0.443 -16.020 1.00 94.00 247 LYS A O 1
ATOM 2027 N N . PRO A 1 248 ? -9.498 1.594 -15.601 1.00 94.31 248 PRO A N 1
ATOM 2028 C CA . PRO A 1 248 ? -9.605 1.145 -14.221 1.00 94.31 248 PRO A CA 1
ATOM 2029 C C . PRO A 1 248 ? -9.902 -0.358 -14.152 1.00 94.31 248 PRO A C 1
ATOM 2031 O O . PRO A 1 248 ? -10.748 -0.879 -14.880 1.00 94.31 248 PRO A O 1
ATOM 2034 N N . VAL A 1 249 ? -9.225 -1.034 -13.229 1.00 94.81 249 VAL A N 1
ATOM 2035 C CA . VAL A 1 249 ? -9.398 -2.437 -12.859 1.00 94.81 249 VAL A CA 1
ATOM 2036 C C . VAL A 1 249 ? -9.611 -2.501 -11.347 1.00 94.81 249 VAL A C 1
ATOM 2038 O O . VAL A 1 249 ? -8.768 -2.082 -10.551 1.00 94.81 249 VAL A O 1
ATOM 2041 N N . TYR A 1 250 ? -10.763 -3.030 -10.947 1.00 90.38 250 TYR A N 1
ATOM 2042 C CA . TYR A 1 250 ? -11.201 -3.090 -9.553 1.00 90.38 250 TYR A CA 1
ATOM 2043 C C . TYR A 1 250 ? -10.823 -4.441 -8.937 1.00 90.38 250 TYR A C 1
ATOM 2045 O O . TYR A 1 250 ? -11.646 -5.350 -8.864 1.00 90.38 250 TYR A O 1
ATOM 2053 N N . GLY A 1 251 ? -9.546 -4.586 -8.565 1.00 84.88 251 GLY A N 1
ATOM 2054 C CA . GLY A 1 251 ? -9.005 -5.816 -7.964 1.00 84.88 251 GLY A CA 1
ATOM 2055 C C . GLY A 1 251 ? -9.142 -5.903 -6.437 1.00 84.88 251 GLY A C 1
ATOM 2056 O O . GLY A 1 251 ? -9.083 -6.993 -5.878 1.00 84.88 251 GLY A O 1
ATOM 2057 N N . ALA A 1 252 ? -9.342 -4.769 -5.760 1.00 92.69 252 ALA A N 1
ATOM 2058 C CA . ALA A 1 252 ? -9.517 -4.685 -4.311 1.00 92.69 252 ALA A CA 1
ATOM 2059 C C . ALA A 1 252 ? -10.941 -4.240 -3.951 1.00 92.69 252 ALA A C 1
ATOM 2061 O O . ALA A 1 252 ? -11.587 -3.538 -4.729 1.00 92.69 252 ALA A O 1
ATOM 2062 N N . ASN A 1 253 ? -11.392 -4.590 -2.744 1.00 95.88 253 ASN A N 1
ATOM 2063 C CA . ASN A 1 253 ? -12.668 -4.144 -2.184 1.00 95.88 253 ASN A CA 1
ATOM 2064 C C . ASN A 1 253 ? -12.443 -3.390 -0.864 1.00 95.88 253 ASN A C 1
ATOM 2066 O O . ASN A 1 253 ? -11.590 -3.768 -0.059 1.00 95.88 253 ASN A O 1
ATOM 2070 N N . PHE A 1 254 ? -13.220 -2.331 -0.620 1.00 97.50 254 PHE A N 1
ATOM 2071 C CA . PHE A 1 254 ? -13.232 -1.554 0.623 1.00 97.50 254 PHE A CA 1
ATOM 2072 C C . PHE A 1 254 ? -13.974 -2.312 1.730 1.00 97.50 254 PHE A C 1
ATOM 2074 O O . PHE A 1 254 ? -15.011 -1.888 2.235 1.00 97.50 254 PHE A O 1
ATOM 2081 N N . ARG A 1 255 ? -13.434 -3.475 2.088 1.00 97.25 255 ARG A N 1
ATOM 2082 C CA . ARG A 1 255 ? -14.024 -4.400 3.049 1.00 97.25 255 ARG A CA 1
ATOM 2083 C C . ARG A 1 255 ? -13.308 -4.323 4.388 1.00 97.25 255 ARG A C 1
ATOM 2085 O O . ARG A 1 255 ? -12.101 -4.091 4.453 1.00 97.25 255 ARG A O 1
ATOM 2092 N N . ARG A 1 256 ? -14.043 -4.569 5.472 1.00 97.88 256 ARG A N 1
ATOM 2093 C CA . ARG A 1 256 ? -13.459 -4.725 6.811 1.00 97.88 256 ARG A CA 1
ATOM 2094 C C . ARG A 1 256 ? -12.312 -5.739 6.810 1.00 97.88 256 ARG A C 1
ATOM 2096 O O . ARG A 1 256 ? -12.400 -6.766 6.148 1.00 97.88 256 ARG A O 1
ATOM 2103 N N . ASN A 1 257 ? -11.273 -5.454 7.591 1.00 98.38 257 ASN A N 1
ATOM 2104 C CA . ASN A 1 257 ? -10.146 -6.360 7.828 1.00 98.38 257 ASN A CA 1
ATOM 2105 C C . ASN A 1 257 ? -9.453 -6.847 6.541 1.00 98.38 257 ASN A C 1
ATOM 2107 O O . ASN A 1 257 ? -8.979 -7.979 6.468 1.00 98.38 257 ASN A O 1
ATOM 2111 N N . SER A 1 258 ? -9.398 -5.988 5.520 1.00 98.56 258 SER A N 1
ATOM 2112 C CA . SER A 1 258 ? -8.734 -6.294 4.256 1.00 98.56 258 SER A CA 1
ATOM 2113 C C . SER A 1 258 ? -7.645 -5.275 3.925 1.00 98.56 258 SER A C 1
ATOM 2115 O O . SER A 1 258 ? -7.659 -4.135 4.407 1.00 98.56 258 SER A O 1
ATOM 2117 N N . VAL A 1 259 ? -6.667 -5.700 3.124 1.00 98.75 259 VAL A N 1
ATOM 2118 C CA . VAL A 1 259 ? -5.556 -4.858 2.667 1.00 98.75 259 VAL A CA 1
ATOM 2119 C C . VAL A 1 259 ? -5.317 -5.038 1.171 1.00 98.75 259 VAL A C 1
ATOM 2121 O O . VAL A 1 259 ? -5.349 -6.155 0.655 1.00 98.75 259 VAL A O 1
ATOM 2124 N N . CYS A 1 260 ? -5.028 -3.936 0.482 1.00 98.56 260 CYS A N 1
ATOM 2125 C CA . CYS A 1 260 ? -4.415 -3.952 -0.842 1.00 98.56 260 CYS A CA 1
ATOM 2126 C C . CYS A 1 260 ? -2.907 -3.702 -0.704 1.00 98.56 260 CYS A C 1
ATOM 2128 O O . CYS A 1 260 ? -2.501 -2.712 -0.087 1.00 98.56 260 CYS A O 1
ATOM 2130 N N . VAL A 1 261 ? -2.094 -4.598 -1.266 1.00 98.75 261 VAL A N 1
ATOM 2131 C CA . VAL A 1 261 ? -0.628 -4.540 -1.249 1.00 98.75 261 VAL A CA 1
ATOM 2132 C C . VAL A 1 261 ? -0.097 -4.610 -2.673 1.00 98.75 261 VAL A C 1
ATOM 2134 O O . VAL A 1 261 ? -0.527 -5.455 -3.453 1.00 98.75 261 VAL A O 1
ATOM 2137 N N . PHE A 1 262 ? 0.860 -3.760 -3.018 1.00 98.50 262 PHE A N 1
ATOM 2138 C CA . PHE A 1 262 ? 1.531 -3.810 -4.317 1.00 98.50 262 PHE A CA 1
ATOM 2139 C C . PHE A 1 262 ? 2.930 -3.202 -4.248 1.00 98.50 262 PHE A C 1
ATOM 2141 O O . PHE A 1 262 ? 3.289 -2.538 -3.274 1.00 98.50 262 PHE A O 1
ATOM 2148 N N . VAL A 1 263 ? 3.730 -3.426 -5.290 1.00 98.12 263 VAL A N 1
ATOM 2149 C CA . VAL A 1 263 ? 5.063 -2.833 -5.424 1.00 98.12 263 VAL A CA 1
ATOM 2150 C C . VAL A 1 263 ? 5.013 -1.653 -6.399 1.00 98.12 263 VAL A C 1
ATOM 2152 O O . VAL A 1 263 ? 4.525 -1.816 -7.510 1.00 98.12 263 VAL A O 1
ATOM 2155 N N . PRO A 1 264 ? 5.543 -0.476 -6.035 1.00 96.94 264 PRO A N 1
ATOM 2156 C CA . PRO A 1 264 ? 5.722 0.640 -6.967 1.00 96.94 264 PRO A CA 1
ATOM 2157 C C . PRO A 1 264 ? 6.703 0.334 -8.118 1.00 96.94 264 PRO A C 1
ATOM 2159 O O . PRO A 1 264 ? 7.879 0.050 -7.866 1.00 96.94 264 PRO A O 1
ATOM 2162 N N . HIS A 1 265 ? 6.259 0.428 -9.375 1.00 95.75 265 HIS A N 1
ATOM 2163 C CA . HIS A 1 265 ? 7.062 0.245 -10.599 1.00 95.75 265 HIS A CA 1
ATOM 2164 C C . HIS A 1 265 ? 6.438 0.981 -11.809 1.00 95.75 265 HIS A C 1
ATOM 2166 O O . HIS A 1 265 ? 5.534 1.791 -11.648 1.00 95.75 265 HIS A O 1
ATOM 2172 N N . PHE A 1 266 ? 6.911 0.736 -13.041 1.00 94.06 266 PHE A N 1
ATOM 2173 C CA . PHE A 1 266 ? 6.527 1.511 -14.239 1.00 94.06 266 PHE A CA 1
ATOM 2174 C C . PHE A 1 266 ? 5.020 1.598 -14.521 1.00 94.06 266 PHE A C 1
ATOM 2176 O O . PHE A 1 266 ? 4.560 2.610 -15.057 1.00 94.06 266 PHE A O 1
ATOM 2183 N N . TYR A 1 267 ? 4.278 0.539 -14.185 1.00 94.81 267 TYR A N 1
ATOM 2184 C CA . TYR A 1 267 ? 2.854 0.372 -14.494 1.00 94.81 267 TYR A CA 1
ATOM 2185 C C . TYR A 1 267 ? 2.005 0.104 -13.262 1.00 94.81 267 TYR A C 1
ATOM 2187 O O . TYR A 1 267 ? 0.852 -0.290 -13.409 1.00 94.81 267 TYR A O 1
ATOM 2195 N N . SER A 1 268 ? 2.529 0.347 -12.058 1.00 96.25 268 SER A N 1
ATOM 2196 C CA . SER A 1 268 ? 1.748 0.250 -10.824 1.00 96.25 268 SER A CA 1
ATOM 2197 C C . SER A 1 268 ? 0.795 1.448 -10.681 1.00 96.25 268 SER A C 1
ATOM 2199 O O . SER A 1 268 ? 0.757 2.113 -9.644 1.00 96.25 268 SER A O 1
ATOM 2201 N N . TYR A 1 269 ? 0.093 1.788 -11.765 1.00 96.12 269 TYR A N 1
ATOM 2202 C CA . TYR A 1 269 ? -0.819 2.911 -11.870 1.00 96.12 269 TYR A CA 1
ATOM 2203 C C . TYR A 1 269 ? -1.992 2.677 -10.940 1.00 96.12 269 TYR A C 1
ATOM 2205 O O . TYR A 1 269 ? -2.745 1.715 -11.089 1.00 96.12 269 TYR A O 1
ATOM 2213 N N . HIS A 1 270 ? -2.154 3.571 -9.980 1.00 96.88 270 HIS A N 1
ATOM 2214 C CA . HIS A 1 270 ? -3.222 3.465 -9.010 1.00 96.88 270 HIS A CA 1
ATOM 2215 C C . HIS A 1 270 ? -3.704 4.836 -8.545 1.00 96.88 270 HIS A C 1
ATOM 2217 O O . HIS A 1 270 ? -3.080 5.876 -8.771 1.00 96.88 270 HIS A O 1
ATOM 2223 N N . GLY A 1 271 ? -4.856 4.813 -7.893 1.00 95.44 271 GLY A N 1
ATOM 2224 C CA . GLY A 1 271 ? -5.477 5.950 -7.237 1.00 95.44 271 GLY A CA 1
ATOM 2225 C C . GLY A 1 271 ? -6.664 5.470 -6.413 1.00 95.44 271 GLY A C 1
ATOM 2226 O O . GLY A 1 271 ? -6.778 4.288 -6.083 1.00 95.44 271 GLY A O 1
ATOM 2227 N N . PHE A 1 272 ? -7.579 6.374 -6.097 1.00 95.19 272 PHE A N 1
ATOM 2228 C CA . PHE A 1 272 ? -8.866 6.010 -5.517 1.00 95.19 272 PHE A CA 1
ATOM 2229 C C . PHE A 1 272 ? -9.929 7.034 -5.893 1.00 95.19 272 PHE A C 1
ATOM 2231 O O . PHE A 1 272 ? -9.630 8.191 -6.196 1.00 95.19 272 PHE A O 1
ATOM 2238 N N . SER A 1 273 ? -11.176 6.601 -5.800 1.00 93.94 273 SER A N 1
ATOM 2239 C CA . SER A 1 273 ? -12.352 7.460 -5.743 1.00 93.94 273 SER A CA 1
ATOM 2240 C C . SER A 1 273 ? -13.103 7.184 -4.446 1.00 93.94 273 SER A C 1
ATOM 2242 O O . SER A 1 273 ? -12.984 6.091 -3.894 1.00 93.94 273 SER A O 1
ATOM 2244 N N . THR A 1 274 ? -13.866 8.151 -3.949 1.00 94.50 274 THR A N 1
ATOM 2245 C CA . THR A 1 274 ? -14.765 7.944 -2.813 1.00 94.50 274 THR A CA 1
ATOM 2246 C C . THR A 1 274 ? -16.189 8.338 -3.169 1.00 94.50 274 THR A C 1
ATOM 2248 O O . THR A 1 274 ? -16.430 9.430 -3.678 1.00 94.50 274 THR A O 1
ATOM 2251 N N . THR A 1 275 ? -17.137 7.450 -2.883 1.00 95.50 275 THR A N 1
ATOM 2252 C CA . THR A 1 275 ? -18.581 7.741 -2.874 1.00 95.50 275 THR A CA 1
ATOM 2253 C C . THR A 1 275 ? -19.118 7.848 -1.448 1.00 95.50 275 THR A C 1
ATOM 2255 O O . THR A 1 275 ? -20.155 8.463 -1.228 1.00 95.50 275 THR A O 1
ATOM 2258 N N . ILE A 1 276 ? -18.388 7.291 -0.477 1.00 96.25 276 ILE A N 1
ATOM 2259 C CA . ILE A 1 276 ? -18.675 7.358 0.959 1.00 96.25 276 ILE A CA 1
ATOM 2260 C C . ILE A 1 276 ? -17.451 7.856 1.733 1.00 96.25 276 ILE A C 1
ATOM 2262 O O . ILE A 1 276 ? -16.403 8.155 1.155 1.00 96.25 276 ILE A O 1
ATOM 2266 N N . GLU A 1 277 ? -17.568 7.969 3.058 1.00 96.75 277 GLU A N 1
ATOM 2267 C CA . GLU A 1 277 ? -16.385 8.158 3.894 1.00 96.75 277 GLU A CA 1
ATOM 2268 C C . GLU A 1 277 ? -15.451 6.952 3.771 1.00 96.75 277 GLU A C 1
ATOM 2270 O O . GLU A 1 277 ? -15.857 5.801 3.933 1.00 96.75 277 GLU A O 1
ATOM 2275 N N . ARG A 1 278 ? -14.176 7.233 3.507 1.00 97.31 278 ARG A N 1
ATOM 2276 C CA . ARG A 1 278 ? -13.145 6.214 3.332 1.00 97.31 278 ARG A CA 1
ATOM 2277 C C . ARG A 1 278 ? -12.066 6.405 4.384 1.00 97.31 278 ARG A C 1
ATOM 2279 O O . ARG A 1 278 ? -11.201 7.275 4.254 1.00 97.31 278 ARG A O 1
ATOM 2286 N N . ASP A 1 279 ? -12.130 5.553 5.399 1.00 98.12 279 ASP A N 1
ATOM 2287 C CA . ASP A 1 279 ? -11.163 5.477 6.487 1.00 98.12 279 ASP A CA 1
ATOM 2288 C C . ASP A 1 279 ? -10.173 4.340 6.201 1.00 98.12 279 ASP A C 1
ATOM 2290 O O . ASP A 1 279 ? -10.557 3.176 6.045 1.00 98.12 279 ASP A O 1
ATOM 2294 N N . VAL A 1 280 ? -8.889 4.681 6.100 1.00 98.50 280 VAL A N 1
ATOM 2295 C CA . VAL A 1 280 ? -7.821 3.718 5.805 1.00 98.50 280 VAL A CA 1
ATOM 2296 C C . VAL A 1 280 ? -6.597 3.948 6.675 1.00 98.50 280 VAL A C 1
ATOM 2298 O O . VAL A 1 280 ? -6.361 5.061 7.138 1.00 98.50 280 VAL A O 1
ATOM 2301 N N . LEU A 1 281 ? -5.776 2.914 6.839 1.00 98.69 281 LEU A N 1
ATOM 2302 C CA . LEU A 1 281 ? -4.375 3.077 7.223 1.00 98.69 281 LEU A CA 1
ATOM 2303 C C . LEU A 1 281 ? -3.529 2.967 5.953 1.00 98.69 281 LEU A C 1
ATOM 2305 O O . LEU A 1 281 ? -3.687 2.017 5.185 1.00 98.69 281 LEU A O 1
ATOM 2309 N N . VAL A 1 282 ? -2.651 3.941 5.726 1.00 98.19 282 VAL A N 1
ATOM 2310 C CA . VAL A 1 282 ? -1.661 3.914 4.641 1.00 98.19 282 VAL A CA 1
ATOM 2311 C C . VAL A 1 282 ? -0.279 3.704 5.245 1.00 98.19 282 VAL A C 1
ATOM 2313 O O . VAL A 1 282 ? 0.073 4.334 6.246 1.00 98.19 282 VAL A O 1
ATOM 2316 N N . MET A 1 283 ? 0.484 2.794 4.643 1.00 98.38 283 MET A N 1
ATOM 2317 C CA . MET A 1 283 ? 1.848 2.466 5.046 1.00 98.38 283 MET A CA 1
ATOM 2318 C C . MET A 1 283 ? 2.689 2.144 3.811 1.00 98.38 283 MET A C 1
ATOM 2320 O O . MET A 1 283 ? 2.193 1.558 2.848 1.00 98.38 283 MET A O 1
ATOM 2324 N N . PHE A 1 284 ? 3.978 2.468 3.865 1.00 98.44 284 PHE A N 1
ATOM 2325 C CA . PHE A 1 284 ? 4.959 2.051 2.864 1.00 98.44 284 PHE A CA 1
ATOM 2326 C C . PHE A 1 284 ? 6.155 1.384 3.532 1.00 98.44 284 PHE A C 1
ATOM 2328 O O . PHE A 1 284 ? 6.578 1.830 4.597 1.00 98.44 284 PHE A O 1
ATOM 2335 N N . LEU A 1 285 ? 6.735 0.378 2.878 1.00 98.56 285 LEU A N 1
ATOM 2336 C CA . LEU A 1 285 ? 8.101 -0.063 3.158 1.00 98.56 285 LEU A CA 1
ATOM 2337 C C . LEU A 1 285 ? 9.051 0.668 2.208 1.00 98.56 285 LEU A C 1
ATOM 2339 O O . LEU A 1 285 ? 8.870 0.617 0.989 1.00 98.56 285 LEU A O 1
ATOM 2343 N N . ILE A 1 286 ? 10.044 1.360 2.759 1.00 98.25 286 ILE A N 1
ATOM 2344 C CA . ILE A 1 286 ? 10.986 2.203 2.017 1.00 98.25 286 ILE A CA 1
ATOM 2345 C C . ILE A 1 286 ? 12.431 1.825 2.306 1.00 98.25 286 ILE A C 1
ATOM 2347 O O . ILE A 1 286 ? 12.762 1.429 3.420 1.00 98.25 286 ILE A O 1
ATOM 2351 N N . ASN A 1 287 ? 13.311 2.053 1.334 1.00 97.56 287 ASN A N 1
ATOM 2352 C CA . ASN A 1 287 ? 14.747 2.095 1.587 1.00 97.56 287 ASN A CA 1
ATOM 2353 C C . ASN A 1 287 ? 15.160 3.532 1.969 1.00 97.56 287 ASN A C 1
ATOM 2355 O O . ASN A 1 287 ? 14.989 4.472 1.187 1.00 97.56 287 ASN A O 1
ATOM 2359 N N . LYS A 1 288 ? 15.695 3.721 3.183 1.00 95.00 288 LYS A N 1
ATOM 2360 C CA . LYS A 1 288 ? 16.030 5.053 3.729 1.00 95.00 288 LYS A CA 1
ATOM 2361 C C . LYS A 1 288 ? 17.158 5.756 2.964 1.00 95.00 288 LYS A C 1
ATOM 2363 O O . LYS A 1 288 ? 17.118 6.978 2.805 1.00 95.00 288 LYS A O 1
ATOM 2368 N N . ASP A 1 289 ? 18.139 5.007 2.465 1.00 94.88 289 ASP A N 1
ATOM 2369 C CA . ASP A 1 289 ? 19.241 5.572 1.684 1.00 94.88 289 ASP A CA 1
ATOM 2370 C C . ASP A 1 289 ? 18.761 6.053 0.311 1.00 94.88 289 ASP A C 1
ATOM 2372 O O . ASP A 1 289 ? 19.100 7.163 -0.107 1.00 94.88 289 ASP A O 1
ATOM 2376 N N . GLU A 1 290 ? 17.910 5.274 -0.358 1.00 94.62 290 GLU A N 1
ATOM 2377 C CA . GLU A 1 290 ? 17.288 5.678 -1.622 1.00 94.62 290 GLU A CA 1
ATOM 2378 C C . GLU A 1 290 ? 16.329 6.858 -1.445 1.00 94.62 290 GLU A C 1
ATOM 2380 O O . GLU A 1 290 ? 16.279 7.736 -2.305 1.00 94.62 290 GLU A O 1
ATOM 2385 N N . MET A 1 291 ? 15.616 6.938 -0.316 1.00 93.81 291 MET A N 1
ATOM 2386 C CA . MET A 1 291 ? 14.787 8.102 0.017 1.00 93.81 291 MET A CA 1
ATOM 2387 C C . MET A 1 291 ? 15.607 9.389 0.126 1.00 93.81 291 MET A C 1
ATOM 2389 O O . MET A 1 291 ? 15.158 10.438 -0.336 1.00 93.81 291 MET A O 1
ATOM 2393 N N . ARG A 1 292 ? 16.824 9.331 0.684 1.00 92.00 292 ARG A N 1
ATOM 2394 C CA . ARG A 1 292 ? 17.735 10.487 0.708 1.00 92.00 292 ARG A CA 1
ATOM 2395 C C . ARG A 1 292 ? 18.126 10.908 -0.710 1.00 92.00 292 ARG A C 1
ATOM 2397 O O . ARG A 1 292 ? 17.984 12.079 -1.045 1.00 92.00 292 ARG A O 1
ATOM 2404 N N . VAL A 1 293 ? 18.535 9.953 -1.551 1.00 90.25 293 VAL A N 1
ATOM 2405 C CA . VAL A 1 293 ? 18.885 10.219 -2.960 1.00 90.25 293 VAL A CA 1
ATOM 2406 C C . VAL A 1 293 ? 17.700 10.818 -3.720 1.00 90.25 293 VAL A C 1
ATOM 2408 O O . VAL A 1 293 ? 17.861 11.782 -4.467 1.00 90.25 293 VAL A O 1
ATOM 2411 N N . TRP A 1 294 ? 16.500 10.277 -3.509 1.00 88.62 294 TRP A N 1
ATOM 2412 C CA . TRP A 1 294 ? 15.267 10.803 -4.084 1.00 88.62 294 TRP A CA 1
ATOM 2413 C C . TRP A 1 294 ? 15.011 12.249 -3.660 1.00 88.62 294 TRP A C 1
ATOM 2415 O O . TRP A 1 294 ? 14.714 13.088 -4.507 1.00 88.62 294 TRP A O 1
ATOM 2425 N N . HIS A 1 295 ? 15.156 12.569 -2.373 1.00 87.81 295 HIS A N 1
ATOM 2426 C CA . HIS A 1 295 ? 14.966 13.933 -1.889 1.00 87.81 295 HIS A CA 1
ATOM 2427 C C . HIS A 1 295 ? 15.944 14.921 -2.519 1.00 87.81 295 HIS A C 1
ATOM 2429 O O . HIS A 1 295 ? 15.506 15.993 -2.940 1.00 87.81 295 HIS A O 1
ATOM 2435 N N . ASP A 1 296 ? 17.216 14.546 -2.642 1.00 85.69 296 ASP A N 1
ATOM 2436 C CA . ASP A 1 296 ? 18.239 15.382 -3.271 1.00 85.69 296 ASP A CA 1
ATOM 2437 C C . ASP A 1 296 ? 17.912 15.640 -4.750 1.00 85.69 296 ASP A C 1
ATOM 2439 O O . ASP A 1 296 ? 17.947 16.785 -5.201 1.00 85.69 296 ASP A O 1
ATOM 2443 N N . LYS A 1 297 ? 17.489 14.601 -5.486 1.00 81.50 297 LYS A N 1
ATOM 2444 C CA . LYS A 1 297 ? 17.061 14.717 -6.891 1.00 81.50 297 LYS A CA 1
ATOM 2445 C C . LYS A 1 297 ? 15.761 15.508 -7.064 1.00 81.50 297 LYS A C 1
ATOM 2447 O O . LYS A 1 297 ? 15.641 16.290 -7.993 1.00 81.50 297 LYS A O 1
ATOM 2452 N N . SER A 1 298 ? 14.787 15.339 -6.170 1.00 77.56 298 SER A N 1
ATOM 2453 C CA . SER A 1 298 ? 13.471 15.996 -6.263 1.00 77.56 298 SER A CA 1
ATOM 2454 C C . SER A 1 298 ? 13.500 17.506 -5.992 1.00 77.56 298 SER A C 1
ATOM 2456 O O . SER A 1 298 ? 12.510 18.190 -6.242 1.00 77.56 298 SER A O 1
ATOM 2458 N N . ARG A 1 299 ? 14.609 18.016 -5.438 1.00 73.75 299 ARG A N 1
ATOM 2459 C CA . ARG A 1 299 ? 14.810 19.428 -5.082 1.00 73.75 299 ARG A CA 1
ATOM 2460 C C . ARG A 1 299 ? 15.658 20.198 -6.092 1.00 73.75 299 ARG A C 1
ATOM 2462 O O . ARG A 1 299 ? 15.831 21.397 -5.900 1.00 73.75 299 ARG A O 1
ATOM 2469 N N . SER A 1 300 ? 16.225 19.551 -7.111 1.00 64.50 300 SER A N 1
ATOM 2470 C CA . SER A 1 300 ? 16.974 20.280 -8.131 1.00 64.50 300 SER A CA 1
ATOM 2471 C C . SER A 1 300 ? 16.000 21.080 -9.005 1.00 64.50 300 SER A C 1
ATOM 2473 O O . SER A 1 300 ? 15.069 20.534 -9.588 1.00 64.50 300 SER A O 1
ATOM 2475 N N . ASP A 1 301 ? 16.209 22.395 -9.101 1.00 48.88 301 ASP A N 1
ATOM 2476 C CA . ASP A 1 301 ? 15.362 23.342 -9.851 1.00 48.88 301 ASP A CA 1
ATOM 2477 C C . ASP A 1 301 ? 15.467 23.187 -11.386 1.00 48.88 301 ASP A C 1
ATOM 2479 O O . ASP A 1 301 ? 15.206 24.131 -12.125 1.00 48.88 301 ASP A O 1
ATOM 2483 N N . SER A 1 302 ? 15.875 22.016 -11.887 1.00 54.47 302 SER A N 1
ATOM 2484 C CA . SER A 1 302 ? 16.023 21.702 -13.311 1.00 54.47 302 SER A CA 1
ATOM 2485 C C . SER A 1 302 ? 14.699 21.151 -13.857 1.00 54.47 302 SER A C 1
ATOM 2487 O O . SER A 1 302 ? 14.412 19.966 -13.682 1.00 54.47 302 SER A O 1
ATOM 2489 N N . PRO A 1 303 ? 13.865 21.953 -14.547 1.00 48.12 303 PRO A N 1
ATOM 2490 C CA . PRO A 1 303 ? 12.571 21.495 -15.050 1.00 48.12 303 PRO A CA 1
ATOM 2491 C C . PRO A 1 303 ? 12.722 20.610 -16.302 1.00 48.12 303 PRO A C 1
ATOM 2493 O O . PRO A 1 303 ? 11.732 20.076 -16.792 1.00 48.12 303 PRO A O 1
ATOM 2496 N N . GLN A 1 304 ? 13.942 20.495 -16.848 1.00 43.34 304 GLN A N 1
ATOM 2497 C CA . GLN A 1 304 ? 14.230 19.934 -18.173 1.00 43.34 304 GLN A CA 1
ATOM 2498 C C . GLN A 1 304 ? 14.836 18.518 -18.158 1.00 43.34 304 GLN A C 1
ATOM 2500 O O . GLN A 1 304 ? 14.778 17.854 -19.186 1.00 43.34 304 GLN A O 1
ATOM 2505 N N . GLU A 1 305 ? 15.293 17.983 -17.018 1.00 50.53 305 GLU A N 1
ATOM 2506 C CA . GLU A 1 305 ? 15.590 16.534 -16.855 1.00 50.53 305 GLU A CA 1
ATOM 2507 C C . GLU A 1 305 ? 14.323 15.747 -16.439 1.00 50.53 305 GLU A C 1
ATOM 2509 O O . GLU A 1 305 ? 14.347 14.805 -15.646 1.00 50.53 305 GLU A O 1
ATOM 2514 N N . GLY A 1 306 ? 13.178 16.228 -16.935 1.00 52.25 306 GLY A N 1
ATOM 2515 C CA . GLY A 1 306 ? 11.830 15.985 -16.442 1.00 52.25 306 GLY A CA 1
ATOM 2516 C C . GLY A 1 306 ? 11.377 14.534 -16.526 1.00 52.25 306 GLY A C 1
ATOM 2517 O O . GLY A 1 306 ? 11.481 13.897 -17.566 1.00 52.25 306 GLY A O 1
ATOM 2518 N N . PHE A 1 307 ? 10.813 14.044 -15.420 1.00 62.62 307 PHE A N 1
ATOM 2519 C CA . PHE A 1 307 ? 10.117 12.755 -15.254 1.00 62.62 307 PHE A CA 1
ATOM 2520 C C . PHE A 1 307 ? 10.947 11.485 -15.494 1.00 62.62 307 PHE A C 1
ATOM 2522 O O . PHE A 1 307 ? 10.742 10.507 -14.773 1.00 62.62 307 PHE A O 1
ATOM 2529 N N . SER A 1 308 ? 11.931 11.500 -16.397 1.00 72.38 308 SER A N 1
ATOM 2530 C CA . SER A 1 308 ? 12.811 10.369 -16.691 1.00 72.38 308 SER A CA 1
ATOM 2531 C C . SER A 1 308 ? 13.562 9.904 -15.451 1.00 72.38 308 SER A C 1
ATOM 2533 O O . SER A 1 308 ? 13.671 8.706 -15.243 1.00 72.38 308 SER A O 1
ATOM 2535 N N . GLY A 1 309 ? 13.953 10.817 -14.554 1.00 80.94 309 GLY A N 1
ATOM 2536 C CA . GLY A 1 309 ? 14.630 10.457 -13.305 1.00 80.94 309 GLY A CA 1
ATOM 2537 C C . GLY A 1 309 ? 13.828 9.508 -12.401 1.00 80.94 309 GLY A C 1
ATOM 2538 O O . GLY A 1 309 ? 14.424 8.752 -11.637 1.00 80.94 309 GLY A O 1
ATOM 2539 N N . ILE A 1 310 ? 12.491 9.502 -12.495 1.00 86.12 310 ILE A N 1
ATOM 2540 C CA . ILE A 1 310 ? 11.646 8.517 -11.801 1.00 86.12 310 ILE A CA 1
ATOM 2541 C C . ILE A 1 310 ? 11.788 7.155 -12.472 1.00 86.12 310 ILE A C 1
ATOM 2543 O O . ILE A 1 310 ? 12.068 6.170 -11.794 1.00 86.12 310 ILE A O 1
ATOM 2547 N N . ALA A 1 311 ? 11.623 7.113 -13.794 1.00 88.94 311 ALA A N 1
ATOM 2548 C CA . ALA A 1 311 ? 11.737 5.890 -14.576 1.00 88.94 311 ALA A CA 1
ATOM 2549 C C . ALA A 1 311 ? 13.148 5.277 -14.467 1.00 88.94 311 ALA A C 1
ATOM 2551 O O . ALA A 1 311 ? 13.268 4.074 -14.283 1.00 88.94 311 ALA A O 1
ATOM 2552 N N . ASP A 1 312 ? 14.201 6.095 -14.458 1.00 90.00 312 ASP A N 1
ATOM 2553 C CA . ASP A 1 312 ? 15.595 5.668 -14.270 1.00 90.00 312 ASP A CA 1
ATOM 2554 C C . ASP A 1 312 ? 15.818 5.046 -12.887 1.00 90.00 312 ASP A C 1
ATOM 2556 O O . ASP A 1 312 ? 16.492 4.031 -12.748 1.00 90.00 312 ASP A O 1
ATOM 2560 N N . MET A 1 313 ? 15.237 5.636 -11.838 1.00 92.06 313 MET A N 1
ATOM 2561 C CA . MET A 1 313 ? 15.327 5.070 -10.489 1.00 92.06 313 MET A CA 1
ATOM 2562 C C . MET A 1 313 ? 14.498 3.792 -10.339 1.00 92.06 313 MET A C 1
ATOM 2564 O O . MET A 1 313 ? 14.891 2.906 -9.582 1.00 92.06 313 MET A O 1
ATOM 2568 N N . ILE A 1 314 ? 13.368 3.678 -11.045 1.00 93.88 314 ILE A N 1
ATOM 2569 C CA . ILE A 1 314 ? 12.609 2.425 -11.111 1.00 93.88 314 ILE A CA 1
ATOM 2570 C C . ILE A 1 314 ? 13.429 1.361 -11.852 1.00 93.88 314 ILE A C 1
ATOM 2572 O O . ILE A 1 314 ? 13.540 0.251 -11.342 1.00 93.88 314 ILE A O 1
ATOM 2576 N N . GLU A 1 315 ? 14.046 1.687 -12.991 1.00 94.94 315 GLU A N 1
ATOM 2577 C CA . GLU A 1 315 ? 14.930 0.779 -13.735 1.00 94.94 315 GLU A CA 1
ATOM 2578 C C . GLU A 1 315 ? 16.096 0.290 -12.869 1.00 94.94 315 GLU A C 1
ATOM 2580 O O . GLU A 1 315 ? 16.296 -0.918 -12.759 1.00 94.94 315 GLU A O 1
ATOM 2585 N N . ASP A 1 316 ? 16.809 1.189 -12.182 1.00 94.88 316 ASP A N 1
ATOM 2586 C CA . ASP A 1 316 ? 17.903 0.817 -11.272 1.00 94.88 316 ASP A CA 1
ATOM 2587 C C . ASP A 1 316 ? 17.423 -0.110 -10.142 1.00 94.88 316 ASP A C 1
ATOM 2589 O O . ASP A 1 316 ? 18.043 -1.144 -9.866 1.00 94.88 316 ASP A O 1
ATOM 2593 N N . LYS A 1 317 ? 16.281 0.215 -9.517 1.00 95.88 317 LYS A N 1
ATOM 2594 C CA . LYS A 1 317 ? 15.667 -0.630 -8.485 1.00 95.88 317 LYS A CA 1
ATOM 2595 C C . LYS A 1 317 ? 15.354 -2.026 -9.025 1.00 95.88 317 LYS A C 1
ATOM 2597 O O . LYS A 1 317 ? 15.705 -3.012 -8.382 1.00 95.88 317 LYS A O 1
ATOM 2602 N N . LEU A 1 318 ? 14.714 -2.118 -10.191 1.00 95.88 318 LEU A N 1
ATOM 2603 C CA . LEU A 1 318 ? 14.324 -3.391 -10.804 1.00 95.88 318 LEU A CA 1
ATOM 2604 C C . LEU A 1 318 ? 15.530 -4.188 -11.319 1.00 95.88 318 LEU A C 1
ATOM 2606 O O . LEU A 1 318 ? 15.509 -5.414 -11.259 1.00 95.88 318 LEU A O 1
ATOM 2610 N N . GLY A 1 319 ? 16.599 -3.519 -11.755 1.00 95.38 319 GLY A N 1
ATOM 2611 C CA . GLY A 1 319 ? 17.857 -4.166 -12.129 1.00 95.38 319 GLY A CA 1
ATOM 2612 C C . GLY A 1 319 ? 18.550 -4.839 -10.940 1.00 95.38 319 GLY A C 1
ATOM 2613 O O . GLY A 1 319 ? 19.102 -5.930 -11.078 1.00 95.38 319 GLY A O 1
ATOM 2614 N N . ARG A 1 320 ? 18.482 -4.228 -9.749 1.00 95.25 320 ARG A N 1
ATOM 2615 C CA . ARG A 1 320 ? 19.003 -4.817 -8.499 1.00 95.25 320 ARG A CA 1
ATOM 2616 C C . ARG A 1 320 ? 18.062 -5.859 -7.896 1.00 95.25 320 ARG A C 1
ATOM 2618 O O . ARG A 1 320 ? 18.515 -6.857 -7.333 1.00 95.25 320 ARG A O 1
ATOM 2625 N N . HIS A 1 321 ? 16.759 -5.612 -7.983 1.00 96.56 321 HIS A N 1
ATOM 2626 C CA . HIS A 1 321 ? 15.712 -6.382 -7.321 1.00 96.56 321 HIS A CA 1
ATOM 2627 C C . HIS A 1 321 ? 14.567 -6.675 -8.304 1.00 96.56 321 HIS A C 1
ATOM 2629 O O . HIS A 1 321 ? 13.517 -6.032 -8.238 1.00 96.56 321 HIS A O 1
ATOM 2635 N N . PRO A 1 322 ? 14.751 -7.641 -9.221 1.00 96.50 322 PRO A N 1
ATOM 2636 C CA . PRO A 1 322 ? 13.777 -7.916 -10.269 1.00 96.50 322 PRO A CA 1
ATOM 2637 C C . PRO A 1 322 ? 12.453 -8.436 -9.706 1.00 96.50 322 PRO A C 1
ATOM 2639 O O . PRO A 1 322 ? 12.423 -9.335 -8.855 1.00 96.50 322 PRO A O 1
ATOM 2642 N N . LEU A 1 323 ? 11.355 -7.887 -10.228 1.00 97.38 323 LEU A N 1
ATOM 2643 C CA . LEU A 1 323 ? 10.003 -8.373 -9.959 1.00 97.38 323 LEU A CA 1
ATOM 2644 C C . LEU A 1 323 ? 9.675 -9.582 -10.831 1.00 97.38 323 LEU A C 1
ATOM 2646 O O . LEU A 1 323 ? 10.123 -9.666 -11.972 1.00 97.38 323 LEU A O 1
ATOM 2650 N N . ILE A 1 324 ? 8.829 -10.472 -10.312 1.00 97.12 324 ILE A N 1
ATOM 2651 C CA . ILE A 1 324 ? 8.306 -11.641 -11.034 1.00 97.12 324 ILE A CA 1
ATOM 2652 C C . ILE A 1 324 ? 7.631 -11.200 -12.336 1.00 97.12 324 ILE A C 1
ATOM 2654 O O . ILE A 1 324 ? 7.863 -11.810 -13.376 1.00 97.12 324 ILE A O 1
ATOM 2658 N N . GLU A 1 325 ? 6.883 -10.091 -12.294 1.00 94.38 325 GLU A N 1
ATOM 2659 C CA . GLU A 1 325 ? 6.197 -9.516 -13.454 1.00 94.38 325 GLU A CA 1
ATOM 2660 C C . GLU A 1 325 ? 7.141 -9.285 -14.639 1.00 94.38 325 GLU A C 1
ATOM 2662 O O . GLU A 1 325 ? 6.792 -9.634 -15.766 1.00 94.38 325 GLU A O 1
ATOM 2667 N N . TYR A 1 326 ? 8.342 -8.751 -14.394 1.00 93.94 326 TYR A N 1
ATOM 2668 C CA . TYR A 1 326 ? 9.344 -8.452 -15.424 1.00 93.94 326 TYR A CA 1
ATOM 2669 C C . TYR A 1 326 ? 10.326 -9.605 -15.661 1.00 93.94 326 TYR A C 1
ATOM 2671 O O . TYR A 1 326 ? 10.925 -9.698 -16.732 1.00 93.94 326 TYR A O 1
ATOM 2679 N N . GLY A 1 327 ? 10.460 -10.521 -14.703 1.00 91.50 327 GLY A N 1
ATOM 2680 C CA . GLY A 1 327 ? 11.491 -11.550 -14.715 1.00 91.50 327 GLY A CA 1
ATOM 2681 C C . GLY A 1 327 ? 12.885 -10.968 -14.467 1.00 91.50 327 GLY A C 1
ATOM 2682 O O . GLY A 1 327 ? 13.043 -9.855 -13.973 1.00 91.50 327 GLY A O 1
ATOM 2683 N N . GLY A 1 328 ? 13.918 -11.748 -14.787 1.00 86.06 328 GLY A N 1
ATOM 2684 C CA . GLY A 1 328 ? 15.323 -11.350 -14.634 1.00 86.06 328 GLY A CA 1
ATOM 2685 C C . GLY A 1 328 ? 15.966 -10.782 -15.902 1.00 86.06 328 GLY A C 1
ATOM 2686 O O . GLY A 1 328 ? 17.189 -10.808 -15.985 1.00 86.06 328 GLY A O 1
ATOM 2687 N N . ASP A 1 329 ? 15.176 -10.357 -16.894 1.00 89.81 329 ASP A N 1
ATOM 2688 C CA . ASP A 1 329 ? 15.669 -9.878 -18.192 1.00 89.81 329 ASP A CA 1
ATOM 2689 C C . ASP A 1 329 ? 15.837 -8.344 -18.203 1.00 89.81 329 ASP A C 1
ATOM 2691 O O . ASP A 1 329 ? 14.836 -7.620 -18.202 1.00 89.81 329 ASP A O 1
ATOM 2695 N N . PRO A 1 330 ? 17.079 -7.820 -18.245 1.00 91.19 330 PRO A N 1
ATOM 2696 C CA . PRO A 1 330 ? 17.319 -6.382 -18.303 1.00 91.19 330 PRO A CA 1
ATOM 2697 C C . PRO A 1 330 ? 16.753 -5.718 -19.561 1.00 91.19 330 PRO A C 1
ATOM 2699 O O . PRO A 1 330 ? 16.321 -4.571 -19.485 1.00 91.19 330 PRO A O 1
ATOM 2702 N N . ALA A 1 331 ? 16.720 -6.420 -20.703 1.00 93.62 331 ALA A N 1
ATOM 2703 C CA . ALA A 1 331 ? 16.211 -5.848 -21.950 1.00 93.62 331 ALA A CA 1
ATOM 2704 C C . ALA A 1 331 ? 14.725 -5.504 -21.816 1.00 93.62 331 ALA A C 1
ATOM 2706 O O . ALA A 1 331 ? 14.312 -4.390 -22.137 1.00 93.62 331 ALA A O 1
ATOM 2707 N N . ARG A 1 332 ? 13.949 -6.416 -21.220 1.00 93.88 332 ARG A N 1
ATOM 2708 C CA . ARG A 1 332 ? 12.540 -6.182 -20.907 1.00 93.88 332 ARG A CA 1
ATOM 2709 C C . ARG A 1 332 ? 12.339 -4.993 -19.966 1.00 93.88 332 ARG A C 1
ATOM 2711 O O . ARG A 1 332 ? 11.435 -4.197 -20.190 1.00 93.88 332 ARG A O 1
ATOM 2718 N N . ILE A 1 333 ? 13.168 -4.834 -18.931 1.00 93.69 333 ILE A N 1
ATOM 2719 C CA . ILE A 1 333 ? 13.073 -3.682 -18.013 1.00 93.69 333 ILE A CA 1
ATOM 2720 C C . ILE A 1 333 ? 13.287 -2.365 -18.776 1.00 93.69 333 ILE A C 1
ATOM 2722 O O . ILE A 1 333 ? 12.506 -1.429 -18.597 1.00 93.69 333 ILE A O 1
ATOM 2726 N N . SER A 1 334 ? 14.293 -2.296 -19.653 1.00 92.44 334 SER A N 1
ATOM 2727 C CA . SER A 1 334 ? 14.565 -1.095 -20.452 1.00 92.44 334 SER A CA 1
ATOM 2728 C C . SER A 1 334 ? 13.474 -0.804 -21.492 1.00 92.44 334 SER A C 1
ATOM 2730 O O . SER A 1 334 ? 13.138 0.362 -21.714 1.00 92.44 334 SER A O 1
ATOM 2732 N N . GLU A 1 335 ? 12.878 -1.833 -22.104 1.00 93.75 335 GLU A N 1
ATOM 2733 C CA . GLU A 1 335 ? 11.717 -1.684 -22.996 1.00 93.75 335 GLU A CA 1
ATOM 2734 C C . GLU A 1 335 ? 10.511 -1.088 -22.254 1.00 93.75 335 GLU A C 1
ATOM 2736 O O . GLU A 1 335 ? 9.905 -0.116 -22.709 1.00 93.75 335 GLU A O 1
ATOM 2741 N N . GLU A 1 336 ? 10.200 -1.620 -21.071 1.00 93.44 336 GLU A N 1
ATOM 2742 C CA . GLU A 1 336 ? 9.084 -1.162 -20.240 1.00 93.44 336 GLU A CA 1
ATOM 2743 C C . GLU A 1 336 ? 9.337 0.254 -19.688 1.00 93.44 336 GLU A C 1
ATOM 2745 O O . GLU A 1 336 ? 8.426 1.085 -19.657 1.00 93.44 336 GLU A O 1
ATOM 2750 N N . ARG A 1 337 ? 10.589 0.596 -19.348 1.00 91.44 337 ARG A N 1
ATOM 2751 C CA . ARG A 1 337 ? 10.990 1.977 -19.031 1.00 91.44 337 ARG A CA 1
ATOM 2752 C C . ARG A 1 337 ? 10.658 2.922 -20.185 1.00 91.44 337 ARG A C 1
ATOM 2754 O O . ARG A 1 337 ? 10.067 3.976 -19.956 1.00 91.44 337 ARG A O 1
ATOM 2761 N N . ALA A 1 338 ? 11.046 2.564 -21.410 1.00 88.75 338 ALA A N 1
ATOM 2762 C CA . ALA A 1 338 ? 10.835 3.400 -22.591 1.00 88.75 338 ALA A CA 1
ATOM 2763 C C . ALA A 1 338 ? 9.347 3.564 -22.948 1.00 88.75 338 ALA A C 1
ATOM 2765 O O . ALA A 1 338 ? 8.961 4.595 -23.497 1.00 88.75 338 ALA A O 1
ATOM 2766 N N . ALA A 1 339 ? 8.518 2.570 -22.623 1.00 88.19 339 ALA A N 1
ATOM 2767 C CA . ALA A 1 339 ? 7.085 2.573 -22.901 1.00 88.19 339 ALA A CA 1
ATOM 2768 C C . ALA A 1 339 ? 6.214 3.133 -21.756 1.00 88.19 339 ALA A C 1
ATOM 2770 O O . ALA A 1 339 ? 4.999 3.268 -21.926 1.00 88.19 339 ALA A O 1
ATOM 2771 N N . CYS A 1 340 ? 6.772 3.415 -20.572 1.00 85.81 340 CYS A N 1
ATOM 2772 C CA . CYS A 1 340 ? 5.987 3.892 -19.432 1.00 85.81 340 CYS A CA 1
ATOM 2773 C C . CYS A 1 340 ? 5.475 5.331 -19.631 1.00 85.81 340 CYS A C 1
ATOM 2775 O O . CYS A 1 340 ? 6.113 6.167 -20.265 1.00 85.81 340 CYS A O 1
ATOM 2777 N N . ARG A 1 341 ? 4.296 5.636 -19.072 1.00 84.19 341 ARG A N 1
ATOM 2778 C CA . ARG A 1 341 ? 3.589 6.918 -19.268 1.00 84.19 341 ARG A 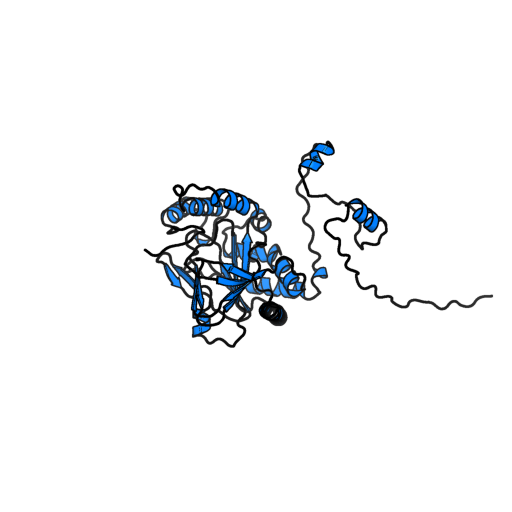CA 1
ATOM 2779 C C . ARG A 1 341 ? 3.813 7.932 -18.143 1.00 84.19 341 ARG A C 1
ATOM 2781 O O . ARG A 1 341 ? 3.024 8.860 -17.997 1.00 84.19 341 ARG A O 1
ATOM 2788 N N . ILE A 1 342 ? 4.848 7.755 -17.321 1.00 82.50 342 ILE A N 1
ATOM 2789 C CA . ILE A 1 342 ? 5.149 8.682 -16.221 1.00 82.50 342 ILE A CA 1
ATOM 2790 C C . ILE A 1 342 ? 5.557 10.029 -16.826 1.00 82.50 342 ILE A C 1
ATOM 2792 O O . ILE A 1 342 ? 6.647 10.170 -17.374 1.00 82.50 342 ILE A O 1
ATOM 2796 N N . ASN A 1 343 ? 4.667 11.015 -16.736 1.00 75.75 343 ASN A N 1
ATOM 2797 C CA . ASN A 1 343 ? 4.789 12.303 -17.426 1.00 75.75 343 ASN A CA 1
ATOM 2798 C C . ASN A 1 343 ? 4.545 13.504 -16.495 1.00 75.75 343 ASN A C 1
ATOM 2800 O O . ASN A 1 343 ? 4.382 14.629 -16.964 1.00 75.75 343 ASN A O 1
ATOM 2804 N N . ALA A 1 344 ? 4.497 13.276 -15.179 1.00 68.31 344 ALA A N 1
ATOM 2805 C CA . ALA A 1 344 ? 4.307 14.316 -14.176 1.00 68.31 344 ALA A CA 1
ATOM 2806 C C . ALA A 1 344 ? 5.094 14.023 -12.876 1.00 68.31 344 ALA A C 1
ATOM 2808 O O . ALA A 1 344 ? 5.516 12.884 -12.637 1.00 68.31 344 ALA A O 1
ATOM 2809 N N . PRO A 1 345 ? 5.334 15.037 -12.012 1.00 70.19 345 PRO A N 1
ATOM 2810 C CA . PRO A 1 345 ? 6.128 14.861 -10.798 1.00 70.19 345 PRO A CA 1
ATOM 2811 C C . PRO A 1 345 ? 5.524 13.804 -9.871 1.00 70.19 345 PRO A C 1
ATOM 2813 O O . PRO A 1 345 ? 4.315 13.580 -9.884 1.00 70.19 345 PRO A O 1
ATOM 2816 N N . GLN A 1 346 ? 6.353 13.213 -9.003 1.00 73.19 346 GLN A N 1
ATOM 2817 C CA . GLN A 1 346 ? 5.911 12.238 -7.988 1.00 73.19 346 GLN A CA 1
ATOM 2818 C C . GLN A 1 346 ? 5.261 10.972 -8.581 1.00 73.19 346 GLN A C 1
ATOM 2820 O O . GLN A 1 346 ? 4.398 10.366 -7.954 1.00 73.19 346 GLN A O 1
ATOM 2825 N N . GLY A 1 347 ? 5.665 10.585 -9.794 1.00 69.62 347 GLY A N 1
ATOM 2826 C CA . GLY A 1 347 ? 5.215 9.354 -10.444 1.00 69.62 347 GLY A CA 1
ATOM 2827 C C . GLY A 1 347 ? 3.812 9.462 -11.036 1.00 69.62 347 GLY A C 1
ATOM 2828 O O . GLY A 1 347 ? 3.157 8.445 -11.234 1.00 69.62 347 GLY A O 1
ATOM 2829 N N . ARG A 1 348 ? 3.311 10.676 -11.271 1.00 80.12 348 ARG A N 1
ATOM 2830 C CA . ARG A 1 348 ? 1.962 10.888 -11.802 1.00 80.12 348 ARG A CA 1
ATOM 2831 C C . ARG A 1 348 ? 1.880 10.609 -13.296 1.00 80.12 348 ARG A C 1
ATOM 2833 O O . ARG A 1 348 ? 2.858 10.761 -14.030 1.00 80.12 348 ARG A O 1
ATOM 2840 N N . VAL A 1 349 ? 0.664 10.269 -13.713 1.00 79.31 349 VAL A N 1
ATOM 2841 C CA . VAL A 1 349 ? 0.275 10.131 -15.113 1.00 79.31 349 VAL A CA 1
ATOM 2842 C C . VAL A 1 349 ? -0.896 11.064 -15.389 1.00 79.31 349 VAL A C 1
ATOM 2844 O O . VAL A 1 349 ? -1.990 10.881 -14.858 1.00 79.31 349 VAL A O 1
ATOM 2847 N N . MET A 1 350 ? -0.654 12.087 -16.200 1.00 71.38 350 MET A N 1
ATOM 2848 C CA . MET A 1 350 ? -1.682 12.996 -16.695 1.00 71.38 350 MET A CA 1
ATOM 2849 C C . MET A 1 350 ? -2.271 12.416 -17.982 1.00 71.38 350 MET A C 1
ATOM 2851 O O . MET A 1 350 ? -1.525 12.036 -18.888 1.00 71.38 350 MET A O 1
ATOM 2855 N N . LEU A 1 351 ? -3.600 12.320 -18.031 1.00 64.75 351 LEU A N 1
ATOM 2856 C CA . LEU A 1 351 ? -4.347 12.049 -19.257 1.00 64.75 351 LEU A CA 1
ATOM 2857 C C . LEU A 1 351 ? -4.407 13.355 -20.057 1.00 64.75 351 LEU A C 1
ATOM 2859 O O . LEU A 1 351 ? -4.873 14.357 -19.511 1.00 64.75 351 LEU A O 1
ATOM 2863 N N . ASP A 1 352 ? -3.887 13.334 -21.285 1.00 57.72 352 ASP A N 1
ATOM 2864 C CA . ASP A 1 352 ? -3.968 14.458 -22.230 1.00 57.72 352 ASP A CA 1
ATOM 2865 C C . ASP A 1 352 ? -5.404 14.706 -22.716 1.00 57.72 352 ASP A C 1
ATOM 2867 O O . ASP A 1 352 ? -6.149 13.709 -22.902 1.00 57.72 352 ASP A O 1
#

Organism: NCBI:txid39844

Secondary structure (DSSP, 8-state):
------------------PPPPTT--HHHHHHHHHTT-SS---S-------HHHHHHTT-----PPPPP----GGGG-TTHHHHHHHHHHHHHHPPPB-SSSSEEEESS-S-HHHHHHHHHHHHHHHHSS-PEEEE-SSTT-EEEEEE-TT---HHHHHHHHHHH-HHHHHHHHTTTBSS--HHHHHHEEE-TTS-EEEEEPSS-BPPPB---TTEEEEEEEE--SS---HHHHHHSSEEEE-TT--EE------TTEEEEE--STT--EEEB-SS-EEEEEEEEEEHHHHHHHHHHHT---TTSTTHHHHHHHHHHHHHS-BTTTTT-HHHHHHHHHH----BGGGB----

pLDDT: mean 81.26, std 23.5, range [27.72, 98.81]

Foldseek 3Di:
DDDDDDDPPDDDPDDPDDDDDDPPDDPVNVVVCVVVCVDVDDPDDDDDDDDPVVCVVPVDDDDDDDDDDPDDPQPVLPPCLVVFLVQLLVQLLPWAWDPPPHTKTKGALNGDPVLLVVVLVVLVCQVPVVPWDWDDADDPPQTWTKDFLLPDDPSSSVSVQCSQLDLSSLVSNLVSWFPDQDSCNSVQWHKDRVQFIKIKDAAFDKHFKFLFFLQFFKKKKAARDPDDDDPVQQQQFDKWFAHLVRHTDRPGGNDRNMMMMDGRALRRIIIHHGRHITIIGIITIGRPVVVVVVVVVLPPPDCPVPQLVRLVSRLVVCCVTPTPSQPNDSVSSVVSSVSGQQGDPRGGHDDD

Sequence (352 aa):
MNAGQPNVRDLVRLQPTVFSFSRKTSCETVVNLANEGLLGVSVRDYRIEGGGMLRRLLGLKGKQPIVDRMSIDLQAFGPEYTDLRAHVLERIARTAVGEAPFYHLYIDDLFPEAFYEALKARMVEYKNSGKLQQRKQDSKAFVNRRYPLIELRDVEILQFRALFEDRNVKRALFEKFYCKPSDDLVDSVDIHENEFEFVFCTPDKFQNIHVDIPPKYMSFVFYFPTVPVDEEEEKKNATVLYDKGLKPVYGANFRRNSVCVFVPHFYSYHGFSTTIERDVLVMFLINKDEMRVWHDKSRSDSPQEGFSGIADMIEDKLGRHPLIEYGGDPARISEERAACRINAPQGRVMLD